Protein AF-A0A9W8W4A5-F1 (afdb_monomer_lite)

Structure (mmCIF, N/CA/C/O backbone):
data_AF-A0A9W8W4A5-F1
#
_entry.id   AF-A0A9W8W4A5-F1
#
loop_
_atom_site.group_PDB
_atom_site.id
_atom_site.type_symbol
_atom_site.label_atom_id
_atom_site.label_alt_id
_atom_site.label_comp_id
_atom_site.label_asym_id
_atom_site.label_entity_id
_atom_site.label_seq_id
_atom_site.pdbx_PDB_ins_code
_atom_site.Cartn_x
_atom_site.Cartn_y
_atom_site.Cartn_z
_atom_site.occupancy
_atom_site.B_iso_or_equiv
_atom_site.auth_seq_id
_atom_site.auth_comp_id
_atom_site.auth_asym_id
_atom_site.auth_atom_id
_atom_site.pdbx_PDB_model_num
ATOM 1 N N . MET A 1 1 ? 39.355 -10.113 0.639 1.00 43.38 1 MET A N 1
ATOM 2 C CA . MET A 1 1 ? 40.108 -9.094 1.396 1.00 43.38 1 MET A CA 1
ATOM 3 C C . MET A 1 1 ? 39.244 -8.697 2.577 1.00 43.38 1 MET A C 1
ATOM 5 O O . MET A 1 1 ? 38.266 -7.989 2.393 1.00 43.38 1 MET A O 1
ATOM 9 N N . SER A 1 2 ? 39.534 -9.289 3.733 1.00 40.97 2 SER A N 1
ATOM 10 C CA . SER A 1 2 ? 38.780 -9.137 4.978 1.00 40.97 2 SER A CA 1
ATOM 11 C C . SER A 1 2 ? 39.495 -8.139 5.879 1.00 40.97 2 SER A C 1
ATOM 13 O O . SER A 1 2 ? 40.692 -8.293 6.113 1.00 40.97 2 SER A O 1
ATOM 15 N N . SER A 1 3 ? 38.768 -7.170 6.424 1.00 46.62 3 SER A N 1
ATOM 16 C CA . SER A 1 3 ? 39.262 -6.279 7.476 1.00 46.62 3 SER A CA 1
ATOM 17 C C . SER A 1 3 ? 38.158 -6.061 8.509 1.00 46.62 3 SER A C 1
ATOM 19 O O . SER A 1 3 ? 37.260 -5.244 8.335 1.00 46.62 3 SER A O 1
ATOM 21 N N . PHE A 1 4 ? 38.245 -6.841 9.587 1.00 44.44 4 PHE A N 1
ATOM 22 C CA . PHE A 1 4 ? 37.573 -6.603 10.861 1.00 44.44 4 PHE A CA 1
ATOM 23 C C . PHE A 1 4 ? 38.554 -5.940 11.840 1.00 44.44 4 PHE A C 1
ATOM 25 O O . PHE A 1 4 ? 39.763 -6.136 11.725 1.00 44.44 4 PHE A O 1
ATOM 32 N N . LEU A 1 5 ? 37.970 -5.292 12.857 1.00 46.00 5 LEU A N 1
ATOM 33 C CA . LEU A 1 5 ? 38.538 -4.783 14.117 1.00 46.00 5 LEU A CA 1
ATOM 34 C C . LEU A 1 5 ? 38.967 -3.309 14.121 1.00 46.00 5 LEU A C 1
ATOM 36 O O . LEU A 1 5 ? 40.053 -2.948 13.686 1.00 46.00 5 LEU A O 1
ATOM 40 N N . ASN A 1 6 ? 38.128 -2.471 14.738 1.00 42.53 6 ASN A N 1
ATOM 41 C CA . ASN A 1 6 ? 38.513 -1.758 15.960 1.00 42.53 6 ASN A CA 1
ATOM 42 C C . ASN A 1 6 ? 37.279 -1.140 16.633 1.00 42.53 6 ASN A C 1
ATOM 44 O O . ASN A 1 6 ? 36.565 -0.343 16.035 1.00 42.53 6 ASN A O 1
ATOM 48 N N . ASN A 1 7 ? 37.048 -1.519 17.890 1.00 46.19 7 ASN A N 1
ATOM 49 C CA . ASN A 1 7 ? 36.031 -0.954 18.772 1.00 46.19 7 ASN A CA 1
ATOM 50 C C . ASN A 1 7 ? 36.757 -0.449 20.035 1.00 46.19 7 ASN A C 1
ATOM 52 O O . ASN A 1 7 ? 37.468 -1.253 20.647 1.00 46.19 7 ASN A O 1
ATOM 56 N N . PRO A 1 8 ? 36.664 0.837 20.419 1.00 57.09 8 PRO A N 1
ATOM 57 C CA . PRO A 1 8 ? 37.381 1.344 21.579 1.00 57.09 8 PRO A CA 1
ATOM 58 C C . PRO A 1 8 ? 36.568 1.241 22.879 1.00 57.09 8 PRO A C 1
ATOM 60 O O . PRO A 1 8 ? 35.348 1.384 22.916 1.00 57.09 8 PRO A O 1
ATOM 63 N N . GLN A 1 9 ? 37.323 0.990 23.948 1.00 43.75 9 GLN A N 1
ATOM 64 C CA . GLN A 1 9 ? 36.960 0.922 25.363 1.00 43.75 9 GLN A CA 1
ATOM 65 C C . GLN A 1 9 ? 35.918 1.954 25.830 1.00 43.75 9 GLN A C 1
ATOM 67 O O . GLN A 1 9 ? 36.103 3.158 25.678 1.00 43.75 9 GLN A O 1
ATOM 72 N N . MET A 1 10 ? 34.895 1.471 26.542 1.00 44.66 10 MET A N 1
ATOM 73 C CA . MET A 1 10 ? 34.043 2.278 27.420 1.00 44.66 10 MET A CA 1
ATOM 74 C C . MET A 1 10 ? 34.697 2.412 28.800 1.00 44.66 10 MET A C 1
ATOM 76 O O . MET A 1 10 ? 34.976 1.419 29.474 1.00 44.66 10 MET A O 1
ATOM 80 N N . SER A 1 11 ? 34.957 3.655 29.202 1.00 55.59 11 SER A N 1
ATOM 81 C CA . SER A 1 11 ? 35.527 4.034 30.494 1.00 55.59 11 SER A CA 1
ATOM 82 C C . SER A 1 11 ? 34.490 3.976 31.622 1.00 55.59 11 SER A C 1
ATOM 84 O O . SER A 1 11 ? 33.331 4.351 31.453 1.00 55.59 11 SER A O 1
ATOM 86 N N . ALA A 1 12 ? 34.937 3.521 32.792 1.00 46.62 12 ALA A N 1
ATOM 87 C CA . ALA A 1 12 ? 34.153 3.408 34.015 1.00 46.62 12 ALA A CA 1
ATOM 88 C C . ALA A 1 12 ? 33.801 4.780 34.630 1.00 46.62 12 ALA A C 1
ATOM 90 O O . ALA A 1 12 ? 34.654 5.658 34.750 1.00 46.62 12 ALA A O 1
ATOM 91 N N . LEU A 1 13 ? 32.548 4.926 35.073 1.00 58.75 13 LEU A N 1
ATOM 92 C CA . LEU A 1 13 ? 32.037 6.051 35.869 1.00 58.75 13 LEU A CA 1
ATOM 93 C C . LEU A 1 13 ? 32.266 5.810 37.376 1.00 58.75 13 LEU A C 1
ATOM 95 O O . LEU A 1 13 ? 32.053 4.689 37.848 1.00 58.75 13 LEU A O 1
ATOM 99 N N . PRO A 1 14 ? 32.636 6.839 38.164 1.00 58.44 14 PRO A N 1
ATOM 100 C CA . PRO A 1 14 ? 32.817 6.700 39.601 1.00 58.44 14 PRO A CA 1
ATOM 101 C C . PRO A 1 14 ? 31.490 6.778 40.370 1.00 58.44 14 PRO A C 1
ATOM 103 O O . PRO A 1 14 ? 30.621 7.615 40.127 1.00 58.44 14 PRO A O 1
ATOM 106 N N . ARG A 1 15 ? 31.378 5.882 41.352 1.00 44.69 15 ARG A N 1
ATOM 107 C CA . ARG A 1 15 ? 30.280 5.725 42.307 1.00 44.69 15 ARG A CA 1
ATOM 108 C C . ARG A 1 15 ? 30.435 6.762 43.432 1.00 44.69 15 ARG A C 1
ATOM 110 O O . ARG A 1 15 ? 31.232 6.565 44.342 1.00 44.69 15 ARG A O 1
ATOM 117 N N . GLY A 1 16 ? 29.689 7.865 43.362 1.00 52.09 16 GLY A N 1
ATOM 118 C CA . GLY A 1 16 ? 29.603 8.878 44.422 1.00 52.09 16 GLY A CA 1
ATOM 119 C C . GLY A 1 16 ? 28.437 8.606 45.374 1.00 52.09 16 GLY A C 1
ATOM 120 O O . GLY A 1 16 ? 27.281 8.787 45.003 1.00 52.09 16 GLY A O 1
ATOM 121 N N . ALA A 1 17 ? 28.737 8.166 46.596 1.00 46.38 17 ALA A N 1
ATOM 122 C CA . ALA A 1 17 ? 27.771 8.000 47.679 1.00 46.38 17 ALA A CA 1
ATOM 123 C C . ALA A 1 17 ? 27.604 9.326 48.443 1.00 46.38 17 ALA A C 1
ATOM 125 O O . ALA A 1 17 ? 28.484 9.726 49.202 1.00 46.38 17 ALA A O 1
ATOM 126 N N . GLY A 1 18 ? 26.480 10.014 48.231 1.00 51.97 18 GLY A N 1
ATOM 127 C CA . GLY A 1 18 ? 26.068 11.174 49.022 1.00 51.97 18 GLY A CA 1
ATOM 128 C C . GLY A 1 18 ? 25.153 10.749 50.167 1.00 51.97 18 GLY A C 1
ATOM 129 O O . GLY A 1 18 ? 24.004 10.379 49.940 1.00 51.97 18 GLY A O 1
ATOM 130 N N . ALA A 1 19 ? 25.661 10.794 51.398 1.00 48.56 19 ALA A N 1
ATOM 131 C CA . ALA A 1 19 ? 24.882 10.588 52.612 1.00 48.56 19 ALA A CA 1
ATOM 132 C C . ALA A 1 19 ? 23.948 11.790 52.848 1.00 48.56 19 ALA A C 1
ATOM 134 O O . ALA A 1 19 ? 24.403 12.889 53.164 1.00 48.56 19 ALA A O 1
ATOM 135 N N . LEU A 1 20 ? 22.637 11.586 52.698 1.00 55.34 20 LEU A N 1
ATOM 136 C CA . LEU A 1 20 ? 21.627 12.565 53.095 1.00 55.34 20 LEU A CA 1
ATOM 137 C C . LEU A 1 20 ? 21.460 12.527 54.618 1.00 55.34 20 LEU A C 1
ATOM 139 O O . LEU A 1 20 ? 20.924 11.572 55.179 1.00 55.34 20 LEU A O 1
ATOM 143 N N . GLN A 1 21 ? 21.931 13.585 55.279 1.00 57.81 21 GLN A N 1
ATOM 144 C CA . GLN A 1 21 ? 21.628 13.879 56.676 1.00 57.81 21 GLN A CA 1
ATOM 145 C C . GLN A 1 21 ? 20.111 14.008 56.860 1.00 57.81 21 GLN A C 1
ATOM 147 O O . GLN A 1 21 ? 19.471 14.882 56.273 1.00 57.81 21 GLN A O 1
ATOM 152 N N . GLN A 1 22 ? 19.541 13.153 57.707 1.00 52.50 22 GLN A N 1
ATOM 153 C CA . GLN A 1 22 ? 18.182 13.319 58.204 1.00 52.50 22 GLN A CA 1
ATOM 154 C C . GLN A 1 22 ? 18.151 14.526 59.149 1.00 52.50 22 GLN A C 1
ATOM 156 O O . GLN A 1 22 ? 18.814 14.536 60.186 1.00 52.50 22 GLN A O 1
ATOM 161 N N . ARG A 1 23 ? 17.393 15.562 58.778 1.00 58.88 23 ARG A N 1
ATOM 162 C CA . ARG A 1 23 ? 17.060 16.664 59.686 1.00 58.88 23 ARG A CA 1
ATOM 163 C C . ARG A 1 23 ? 16.062 16.176 60.747 1.00 58.88 23 ARG A C 1
ATOM 165 O O . ARG A 1 23 ? 15.133 15.450 60.396 1.00 58.88 23 ARG A O 1
ATOM 172 N N . PRO A 1 24 ? 16.201 16.602 62.013 1.00 57.34 24 PRO A N 1
ATOM 173 C CA . PRO A 1 24 ? 15.237 16.293 63.060 1.00 57.34 24 PRO A CA 1
ATOM 174 C C . PRO A 1 24 ? 13.886 16.956 62.760 1.00 57.34 24 PRO A C 1
ATOM 176 O O . PRO A 1 24 ? 13.805 18.150 62.467 1.00 57.34 24 PRO A O 1
ATOM 179 N N . VAL A 1 25 ? 12.829 16.149 62.819 1.00 57.16 25 VAL A N 1
ATOM 180 C CA . VAL A 1 25 ? 11.435 16.567 62.647 1.00 57.16 25 VAL A CA 1
ATOM 181 C C . VAL A 1 25 ? 11.007 17.373 63.873 1.00 57.16 25 VAL A C 1
ATOM 183 O O . VAL A 1 25 ? 11.139 16.912 65.004 1.00 57.16 25 VAL A O 1
ATOM 18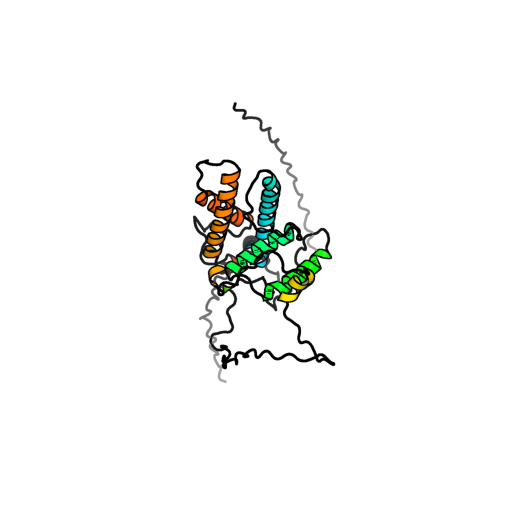6 N N . ASN A 1 26 ? 10.508 18.587 63.640 1.00 66.62 26 ASN A N 1
ATOM 187 C CA . ASN A 1 26 ? 10.007 19.496 64.666 1.00 66.62 26 ASN A CA 1
ATOM 188 C C . ASN A 1 26 ? 8.544 19.129 65.026 1.00 66.62 26 ASN A C 1
ATOM 190 O O . ASN A 1 26 ? 7.680 19.231 64.154 1.00 66.62 26 ASN A O 1
ATOM 194 N N . PRO A 1 27 ? 8.232 18.706 66.266 1.00 62.78 27 PRO A N 1
ATOM 195 C CA . PRO A 1 27 ? 6.933 18.125 66.629 1.00 62.78 27 PRO A CA 1
ATOM 196 C C . PRO A 1 27 ? 5.804 19.138 66.927 1.00 62.78 27 PRO A C 1
ATOM 198 O O . PRO A 1 27 ? 4.865 18.800 67.641 1.00 62.78 27 PRO A O 1
ATOM 201 N N . GLN A 1 28 ? 5.850 20.368 66.401 1.00 60.22 28 GLN A N 1
ATOM 202 C CA . GLN A 1 28 ? 4.834 21.400 66.696 1.00 60.22 28 GLN A CA 1
ATOM 203 C C . GLN A 1 28 ? 4.097 21.984 65.477 1.00 60.22 28 GLN A C 1
ATOM 205 O O . GLN A 1 28 ? 3.513 23.061 65.579 1.00 60.22 28 GLN A O 1
ATOM 210 N N . GLN A 1 29 ? 4.057 21.302 64.327 1.00 62.38 29 GLN A N 1
ATOM 211 C CA . GLN A 1 29 ? 3.177 21.753 63.239 1.00 62.38 29 GLN A CA 1
ATOM 212 C C . GLN A 1 29 ? 1.708 21.341 63.474 1.00 62.38 29 GLN A C 1
ATOM 214 O O . GLN A 1 29 ? 1.439 20.150 63.647 1.00 62.38 29 GLN A O 1
ATOM 219 N N . PRO A 1 30 ? 0.750 22.291 63.443 1.00 63.22 30 PRO A N 1
ATOM 220 C CA . PRO A 1 30 ? -0.674 21.981 63.444 1.00 63.22 30 PRO A CA 1
ATOM 221 C C . PRO A 1 30 ? -1.042 21.161 62.202 1.00 63.22 30 PRO A C 1
ATOM 223 O O . PRO A 1 30 ? -0.549 21.426 61.104 1.00 63.22 30 PRO A O 1
ATOM 226 N N . GLY A 1 31 ? -1.879 20.141 62.405 1.00 55.88 31 GLY A N 1
ATOM 227 C CA . GLY A 1 31 ? -2.236 19.158 61.385 1.00 55.88 31 GLY A CA 1
ATOM 228 C C . GLY A 1 31 ? -2.782 19.808 60.107 1.00 55.88 31 GLY A C 1
ATOM 229 O O . GLY A 1 31 ? -3.549 20.770 60.192 1.00 55.88 31 GLY A O 1
ATOM 230 N N . PRO A 1 32 ? -2.393 19.312 58.920 1.00 63.78 32 PRO A N 1
ATOM 231 C CA . PRO A 1 32 ? -2.885 19.846 57.663 1.00 63.78 32 PRO A CA 1
ATOM 232 C C . PRO A 1 32 ? -4.388 19.583 57.583 1.00 63.78 32 PRO A C 1
ATOM 234 O O . PRO A 1 32 ? -4.831 18.443 57.722 1.00 63.78 32 PRO A O 1
ATOM 237 N N . ALA A 1 33 ? -5.159 20.650 57.370 1.00 64.75 33 ALA A N 1
ATOM 238 C CA . ALA A 1 33 ? -6.574 20.563 57.047 1.00 64.75 33 ALA A CA 1
ATOM 239 C C . ALA A 1 33 ? -6.780 19.516 55.943 1.00 64.75 33 ALA A C 1
ATOM 241 O O . ALA A 1 33 ? -6.011 19.498 54.973 1.00 64.75 33 ALA A O 1
ATOM 242 N N . GLU A 1 34 ? -7.784 18.651 56.120 1.00 55.28 34 GLU A N 1
ATOM 243 C CA . GLU A 1 34 ? -8.218 17.633 55.161 1.00 55.28 34 GLU A CA 1
ATOM 244 C C . GLU A 1 34 ? -8.409 18.270 53.785 1.00 55.28 34 GLU A C 1
ATOM 246 O O . GLU A 1 34 ? -9.453 18.809 53.428 1.00 55.28 34 GLU A O 1
ATOM 251 N N . THR A 1 35 ? -7.333 18.248 53.010 1.00 66.19 35 THR A N 1
ATOM 252 C CA . THR A 1 35 ? -7.339 18.671 51.627 1.00 66.19 35 THR A CA 1
ATOM 253 C C . THR A 1 35 ? -7.920 17.492 50.885 1.00 66.19 35 THR A C 1
ATOM 255 O O . THR A 1 35 ? -7.228 16.493 50.676 1.00 66.19 35 THR A O 1
ATOM 258 N N . THR A 1 36 ? -9.208 17.591 50.556 1.00 69.00 36 THR A N 1
ATOM 259 C CA . THR A 1 36 ? -9.907 16.720 49.613 1.00 69.00 36 THR A CA 1
ATOM 260 C C . THR A 1 36 ? -9.008 16.537 48.400 1.00 69.00 36 THR A C 1
ATOM 262 O O . THR A 1 36 ? -8.878 17.434 47.565 1.00 69.00 36 THR A O 1
ATOM 265 N N . ARG A 1 37 ? -8.294 15.407 48.351 1.00 65.00 37 ARG A N 1
ATOM 266 C CA . ARG A 1 37 ? -7.405 15.106 47.234 1.00 65.00 37 ARG A CA 1
ATOM 267 C C . ARG A 1 37 ? -8.300 15.005 46.004 1.00 65.00 37 ARG A C 1
ATOM 269 O O . ARG A 1 37 ? -9.282 14.260 46.061 1.00 65.00 37 ARG A O 1
ATOM 276 N N . PRO A 1 38 ? -8.011 15.748 44.922 1.00 74.19 38 PRO A N 1
ATOM 277 C CA . PRO A 1 38 ? -8.749 15.566 43.688 1.00 74.19 38 PRO A CA 1
ATOM 278 C C . PRO A 1 38 ? -8.666 14.086 43.302 1.00 74.19 38 PRO A C 1
ATOM 280 O O . PRO A 1 38 ? -7.640 13.451 43.582 1.00 74.19 38 PRO A O 1
ATOM 283 N N . PRO A 1 39 ? -9.737 13.520 42.721 1.00 73.69 39 PRO A N 1
ATOM 284 C CA . PRO A 1 39 ? -9.738 12.132 42.294 1.00 73.69 39 PRO A CA 1
ATOM 285 C C . PRO A 1 39 ? -8.481 11.893 41.464 1.00 73.69 39 PRO A C 1
ATOM 287 O O . PRO A 1 39 ? -8.233 12.586 40.476 1.00 73.69 39 PRO A O 1
ATOM 290 N N . ILE A 1 40 ? -7.644 10.969 41.938 1.00 65.50 40 ILE A N 1
ATOM 291 C CA . ILE A 1 40 ? -6.431 10.570 41.239 1.00 65.50 40 ILE A CA 1
ATOM 292 C C . ILE A 1 40 ? -6.918 9.999 39.912 1.00 65.50 40 ILE A C 1
ATOM 294 O O . ILE A 1 40 ? -7.527 8.932 39.878 1.00 65.50 40 ILE A O 1
ATOM 298 N N . LEU A 1 41 ? -6.722 10.752 38.830 1.00 75.50 41 LEU A N 1
ATOM 299 C CA . LEU A 1 41 ? -6.910 10.238 37.484 1.00 75.50 41 LEU A CA 1
ATOM 300 C C . LEU A 1 41 ? -5.927 9.078 37.351 1.00 75.50 41 LEU A C 1
ATOM 302 O O . LEU A 1 41 ? -4.716 9.299 37.323 1.00 75.50 41 LEU A O 1
ATOM 306 N N . ASN A 1 42 ? -6.448 7.851 37.359 1.00 81.44 42 ASN A N 1
ATOM 307 C CA . ASN A 1 42 ? -5.655 6.648 37.160 1.00 81.44 42 ASN A CA 1
ATOM 308 C C . ASN A 1 42 ? -5.009 6.751 35.778 1.00 81.44 42 ASN A C 1
ATOM 310 O O . ASN A 1 42 ? -5.662 6.538 34.756 1.00 81.44 42 ASN A O 1
ATOM 314 N N . LEU A 1 43 ? -3.742 7.163 35.751 1.00 84.38 43 LEU A N 1
ATOM 315 C CA . LEU A 1 43 ? -2.982 7.251 34.519 1.00 84.38 43 LEU A CA 1
ATOM 316 C C . LEU A 1 43 ? -2.861 5.827 33.952 1.00 84.38 43 LEU A C 1
ATOM 318 O O . LEU A 1 43 ? -2.528 4.915 34.716 1.00 84.38 43 LEU A O 1
ATOM 322 N N . PRO A 1 44 ? -3.130 5.610 32.652 1.00 83.81 44 PRO A N 1
ATOM 323 C CA . PRO A 1 44 ? -3.001 4.290 32.055 1.00 83.81 44 PRO A CA 1
ATOM 324 C C . PRO A 1 44 ? -1.589 3.741 32.267 1.00 83.81 44 PRO A C 1
ATOM 326 O O . PRO A 1 44 ? -0.613 4.497 32.230 1.00 83.81 44 PRO A O 1
ATOM 329 N N . SER A 1 45 ? -1.476 2.425 32.456 1.00 88.31 45 SER A N 1
ATOM 330 C CA . SER A 1 45 ? -0.173 1.757 32.494 1.00 88.31 45 SER A CA 1
ATOM 331 C C . SER A 1 45 ? 0.626 2.093 31.220 1.00 88.31 45 SER A C 1
ATOM 333 O O . SER A 1 45 ? 0.026 2.237 30.148 1.00 88.31 45 SER A O 1
ATOM 335 N N . PRO A 1 46 ? 1.969 2.193 31.281 1.00 86.19 46 PRO A N 1
ATOM 336 C CA . PRO A 1 46 ? 2.808 2.345 30.092 1.00 86.19 46 PRO A CA 1
ATOM 337 C C . PRO A 1 46 ? 2.491 1.336 28.979 1.00 86.19 46 PRO A C 1
ATOM 339 O O . PRO A 1 46 ? 2.569 1.685 27.802 1.00 86.19 46 PRO A O 1
ATOM 342 N N . ASP A 1 47 ? 2.083 0.116 29.335 1.00 80.69 47 ASP A N 1
ATOM 343 C CA . ASP A 1 47 ? 1.695 -0.910 28.364 1.00 80.69 47 ASP A CA 1
ATOM 344 C C . ASP A 1 47 ? 0.352 -0.595 27.695 1.00 80.69 47 ASP A C 1
ATOM 346 O O . ASP A 1 47 ? 0.228 -0.731 26.479 1.00 80.69 47 ASP A O 1
ATOM 350 N N . THR A 1 48 ? -0.616 -0.050 28.439 1.00 82.50 48 THR A N 1
ATOM 351 C CA . THR A 1 48 ? -1.878 0.456 27.876 1.00 82.50 48 THR A CA 1
ATOM 352 C C . THR A 1 48 ? -1.622 1.602 26.902 1.00 82.50 48 THR A C 1
ATOM 354 O O . THR A 1 48 ? -2.206 1.634 25.823 1.00 82.50 48 THR A O 1
ATOM 357 N N . LEU A 1 49 ? -0.714 2.527 27.234 1.00 84.50 49 LEU A N 1
ATOM 358 C CA . LEU A 1 49 ? -0.340 3.607 26.316 1.00 84.50 49 LEU A CA 1
ATOM 359 C C . LEU A 1 49 ? 0.316 3.057 25.046 1.00 84.50 49 LEU A C 1
ATOM 361 O O . LEU A 1 49 ? -0.058 3.461 23.949 1.00 84.50 49 LEU A O 1
ATOM 365 N N . ARG A 1 50 ? 1.250 2.106 25.168 1.00 80.75 50 ARG A N 1
ATOM 366 C CA . ARG A 1 50 ? 1.871 1.454 24.003 1.00 80.75 50 ARG A CA 1
ATOM 367 C C . ARG A 1 50 ? 0.840 0.753 23.124 1.00 80.75 50 ARG A C 1
ATOM 369 O O . ARG A 1 50 ? 0.937 0.868 21.905 1.00 80.75 50 ARG A O 1
ATOM 376 N N . GLN A 1 51 ? -0.141 0.077 23.720 1.00 78.81 51 GLN A N 1
ATOM 377 C CA . GLN A 1 51 ? -1.218 -0.568 22.976 1.00 78.81 51 GLN A CA 1
ATOM 378 C C . GLN A 1 51 ? -2.079 0.462 22.238 1.00 78.81 51 GLN A C 1
ATOM 380 O O . GLN A 1 51 ? -2.316 0.307 21.047 1.00 78.81 51 GLN A O 1
ATOM 385 N N . LEU A 1 52 ? -2.463 1.562 22.892 1.00 81.94 52 LEU A N 1
ATOM 386 C CA . LEU A 1 52 ? -3.224 2.640 22.252 1.00 81.94 52 LEU A CA 1
ATOM 387 C C . LEU A 1 52 ? -2.466 3.262 21.069 1.00 81.94 52 LEU A C 1
ATOM 389 O O . LEU A 1 52 ? -3.041 3.442 20.002 1.00 81.94 52 LEU A O 1
ATOM 393 N N . LEU A 1 53 ? -1.163 3.525 21.220 1.00 82.75 53 LEU A N 1
ATOM 394 C CA . LEU A 1 53 ? -0.338 4.030 20.118 1.00 82.75 53 LEU A CA 1
ATOM 395 C C . LEU A 1 53 ? -0.226 3.027 18.957 1.00 82.75 53 LEU A C 1
ATOM 397 O O . LEU A 1 53 ? -0.221 3.437 17.798 1.00 82.75 53 LEU A O 1
ATOM 401 N N . ARG A 1 54 ? -0.134 1.724 19.246 1.00 78.50 54 ARG A N 1
ATOM 402 C CA . ARG A 1 54 ? -0.128 0.667 18.219 1.00 78.50 54 ARG A CA 1
ATOM 403 C C . ARG A 1 54 ? -1.472 0.551 17.505 1.00 78.50 54 ARG A C 1
ATOM 405 O O . ARG A 1 54 ? -1.508 0.329 16.298 1.00 78.50 54 ARG A O 1
ATOM 412 N N . ASN A 1 55 ? -2.566 0.740 18.231 1.00 83.19 55 ASN A N 1
ATOM 413 C CA . ASN A 1 55 ? -3.911 0.697 17.674 1.00 83.19 55 ASN A CA 1
ATOM 414 C C . ASN A 1 55 ? -4.094 1.795 16.616 1.00 83.19 55 ASN A C 1
ATOM 416 O O . ASN A 1 55 ? -4.543 1.491 15.510 1.00 83.19 55 ASN A O 1
ATOM 420 N N . ASP A 1 56 ? -3.616 3.012 16.888 1.00 86.31 56 ASP A N 1
ATOM 421 C CA . ASP A 1 56 ? -3.685 4.134 15.942 1.00 86.31 56 ASP A CA 1
ATOM 422 C C . ASP A 1 56 ? -2.958 3.826 14.619 1.00 86.31 56 ASP A C 1
ATOM 424 O O . ASP A 1 56 ? -3.465 4.138 13.540 1.00 86.31 56 ASP A O 1
ATOM 428 N N . LYS A 1 57 ? -1.815 3.126 14.673 1.00 90.12 57 LYS A N 1
ATOM 429 C CA . LYS A 1 57 ? -1.023 2.750 13.486 1.00 90.12 57 LYS A CA 1
ATOM 430 C C . LYS A 1 57 ? -1.740 1.816 12.521 1.00 90.12 57 LYS A C 1
ATOM 432 O O . LYS A 1 57 ? -1.461 1.826 11.326 1.00 90.12 57 LYS A O 1
ATOM 437 N N . SER A 1 58 ? -2.688 1.036 13.025 1.00 89.56 58 SER A N 1
ATOM 438 C CA . SER A 1 58 ? -3.478 0.119 12.206 1.00 89.56 58 SER A CA 1
ATOM 439 C C . SER A 1 58 ? -4.699 0.765 11.544 1.00 89.56 58 SER A C 1
ATOM 441 O O . SER A 1 58 ? -5.406 0.072 10.821 1.00 89.56 58 SER A O 1
ATOM 443 N N . THR A 1 59 ? -4.948 2.061 11.754 1.00 91.00 59 THR A N 1
ATOM 444 C CA . THR A 1 59 ? -6.064 2.777 11.115 1.00 91.00 59 THR A CA 1
ATOM 445 C C . THR A 1 59 ? -5.729 3.185 9.676 1.00 91.00 59 THR A C 1
ATOM 447 O O . THR A 1 59 ? -4.556 3.440 9.371 1.00 91.00 59 THR A O 1
ATOM 450 N N . PRO A 1 60 ? -6.730 3.319 8.781 1.00 91.31 60 PRO A N 1
ATOM 451 C CA . PRO A 1 60 ? -6.480 3.786 7.419 1.00 91.31 60 PRO A CA 1
ATOM 452 C C . PRO A 1 60 ? -5.782 5.153 7.398 1.00 91.31 60 PRO A C 1
ATOM 454 O O . PRO A 1 60 ? -4.894 5.391 6.581 1.00 91.31 60 PRO A O 1
ATOM 457 N N . PHE A 1 61 ? -6.141 6.017 8.349 1.00 88.44 61 PHE A N 1
ATOM 458 C CA . PHE A 1 61 ? -5.575 7.347 8.529 1.00 88.44 61 PHE A CA 1
ATOM 459 C C . PHE A 1 61 ? -4.052 7.348 8.724 1.00 88.44 61 PHE A C 1
ATOM 461 O O . PHE A 1 61 ? -3.366 8.181 8.139 1.00 88.44 61 PHE A O 1
ATOM 468 N N . CYS A 1 62 ? -3.509 6.419 9.516 1.00 90.19 62 CYS A N 1
ATOM 469 C CA . CYS A 1 62 ? -2.062 6.316 9.711 1.00 90.19 62 CYS A CA 1
ATOM 470 C C . CYS A 1 62 ? -1.376 5.515 8.603 1.00 90.19 62 CYS A C 1
ATOM 472 O O . CYS A 1 62 ? -0.292 5.887 8.165 1.00 90.19 62 CYS A O 1
ATOM 474 N N . GLN A 1 63 ? -2.007 4.444 8.117 1.00 93.69 63 GLN A N 1
ATOM 475 C CA . GLN A 1 63 ? -1.390 3.589 7.104 1.00 93.69 63 GLN A CA 1
ATOM 476 C C . GLN A 1 63 ? -1.221 4.282 5.753 1.00 93.69 63 GLN A C 1
ATOM 478 O O . GLN A 1 63 ? -0.252 4.017 5.039 1.00 93.69 63 GLN A O 1
ATOM 483 N N . PHE A 1 64 ? -2.179 5.123 5.361 1.00 94.00 64 PHE A N 1
ATOM 484 C CA . PHE A 1 64 ? -2.190 5.698 4.024 1.00 94.00 64 PHE A CA 1
ATOM 485 C C . PHE A 1 64 ? -0.986 6.625 3.757 1.00 94.00 64 PHE A C 1
ATOM 487 O O . PHE A 1 64 ? -0.293 6.392 2.762 1.00 94.00 64 PHE A O 1
ATOM 494 N N . PRO A 1 65 ? -0.656 7.608 4.625 1.00 92.88 65 PRO A N 1
ATOM 495 C CA . PRO A 1 65 ? 0.536 8.437 4.446 1.00 92.88 65 PRO A CA 1
ATOM 496 C C . PRO A 1 65 ? 1.841 7.632 4.434 1.00 92.88 65 PRO A C 1
ATOM 498 O O . PRO A 1 65 ? 2.700 7.891 3.591 1.00 92.88 65 PRO A O 1
ATOM 501 N N . ASP A 1 66 ? 1.975 6.629 5.308 1.00 94.81 66 ASP A N 1
ATOM 502 C CA . ASP A 1 66 ? 3.178 5.789 5.389 1.00 94.81 66 ASP A CA 1
ATOM 503 C C . ASP A 1 66 ? 3.363 4.971 4.090 1.00 94.81 66 ASP A C 1
ATOM 505 O O . ASP A 1 66 ? 4.458 4.903 3.518 1.00 94.81 66 ASP A O 1
ATOM 509 N N . GLN A 1 67 ? 2.272 4.427 3.531 1.00 96.69 67 GLN A N 1
ATOM 510 C CA . GLN A 1 67 ? 2.285 3.779 2.212 1.00 96.69 67 GLN A CA 1
ATOM 511 C C . GLN A 1 67 ? 2.627 4.766 1.086 1.00 96.69 67 GLN A C 1
ATOM 513 O O . GLN A 1 67 ? 3.432 4.435 0.212 1.00 96.69 67 GLN A O 1
ATOM 518 N N . ALA A 1 68 ? 2.065 5.978 1.107 1.00 95.88 68 ALA A N 1
ATOM 519 C CA . ALA A 1 68 ? 2.315 6.990 0.082 1.00 95.88 68 ALA A CA 1
ATOM 520 C C . ALA A 1 68 ? 3.762 7.508 0.115 1.00 95.88 68 ALA A C 1
ATOM 522 O O . ALA A 1 68 ? 4.344 7.791 -0.935 1.00 95.88 68 ALA A O 1
ATOM 523 N N . ALA A 1 69 ? 4.380 7.586 1.295 1.00 95.94 69 ALA A N 1
ATOM 524 C CA . ALA A 1 69 ? 5.787 7.936 1.439 1.00 95.94 69 ALA A CA 1
ATOM 525 C C . ALA A 1 69 ? 6.705 6.874 0.808 1.00 95.94 69 ALA A C 1
ATOM 527 O O . ALA A 1 69 ? 7.600 7.217 0.033 1.00 95.94 69 ALA A O 1
ATOM 528 N N . ARG A 1 70 ? 6.454 5.581 1.056 1.00 97.19 70 ARG A N 1
ATOM 529 C CA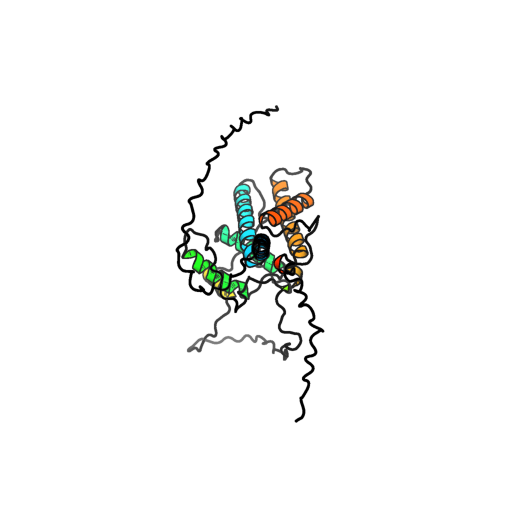 . ARG A 1 70 ? 7.216 4.489 0.419 1.00 97.19 70 ARG A CA 1
ATOM 530 C C . ARG A 1 70 ? 7.022 4.449 -1.094 1.00 97.19 70 ARG A C 1
ATOM 532 O O . ARG A 1 70 ? 7.986 4.285 -1.840 1.00 97.19 70 ARG A O 1
ATOM 539 N N . GLU A 1 71 ? 5.795 4.658 -1.558 1.00 97.69 71 GLU A N 1
ATOM 540 C CA . GLU A 1 71 ? 5.483 4.727 -2.985 1.00 97.69 71 GLU A CA 1
ATOM 541 C C . GLU A 1 71 ? 6.220 5.892 -3.674 1.00 97.69 71 GLU A C 1
ATOM 543 O O . GLU A 1 71 ? 6.712 5.749 -4.794 1.00 97.69 71 GLU A O 1
ATOM 548 N N . ARG A 1 72 ? 6.400 7.025 -2.982 1.00 97.06 72 ARG A N 1
ATOM 549 C CA . ARG A 1 72 ? 7.205 8.149 -3.478 1.00 97.06 72 ARG A CA 1
ATOM 550 C C . ARG A 1 72 ? 8.670 7.773 -3.665 1.00 97.06 72 ARG A C 1
ATOM 552 O O . ARG A 1 72 ? 9.268 8.174 -4.663 1.00 97.06 72 ARG A O 1
ATOM 559 N N . GLU A 1 73 ? 9.261 7.030 -2.732 1.00 97.56 73 GLU A N 1
ATOM 560 C CA . GLU A 1 73 ? 10.650 6.575 -2.868 1.00 97.56 73 GLU A CA 1
ATOM 561 C C . GLU A 1 73 ? 10.819 5.622 -4.058 1.00 97.56 73 GLU A C 1
ATOM 563 O O . GLU A 1 73 ? 11.786 5.748 -4.815 1.00 97.56 73 GLU A O 1
ATOM 568 N N . LYS A 1 74 ? 9.832 4.755 -4.315 1.00 97.12 74 LYS A N 1
ATOM 569 C CA . LYS A 1 74 ? 9.809 3.926 -5.528 1.00 97.12 74 LYS A CA 1
ATOM 570 C C . LYS A 1 74 ? 9.737 4.768 -6.795 1.00 97.12 74 LYS A C 1
ATOM 572 O O . LYS A 1 74 ? 10.554 4.575 -7.688 1.00 97.12 74 LYS A O 1
ATOM 577 N N . LEU A 1 75 ? 8.847 5.760 -6.854 1.00 96.69 75 LEU A N 1
ATOM 578 C CA . LEU A 1 75 ? 8.749 6.672 -8.000 1.00 96.69 75 LEU A CA 1
ATOM 579 C C . LEU A 1 75 ? 10.048 7.455 -8.242 1.00 96.69 75 LEU A C 1
ATOM 581 O O . LEU A 1 75 ? 10.486 7.585 -9.386 1.00 96.69 75 LEU A O 1
ATOM 585 N N . LYS A 1 76 ? 10.713 7.937 -7.179 1.00 96.62 76 LYS A N 1
ATOM 586 C CA . LYS A 1 76 ? 12.039 8.576 -7.279 1.00 96.62 76 LYS A CA 1
ATOM 587 C C . LYS A 1 76 ? 13.067 7.630 -7.894 1.00 96.62 76 LYS A C 1
ATOM 589 O O . LYS A 1 76 ? 13.777 8.024 -8.822 1.00 96.62 76 LYS A O 1
ATOM 594 N N . ARG A 1 77 ? 13.140 6.394 -7.387 1.00 95.88 77 ARG A N 1
ATOM 595 C CA . ARG A 1 77 ? 14.038 5.345 -7.892 1.00 95.88 77 ARG A CA 1
ATOM 596 C C . ARG A 1 77 ? 13.745 5.024 -9.354 1.00 95.88 77 ARG A C 1
ATOM 598 O O . ARG A 1 77 ? 14.658 4.924 -10.163 1.00 95.88 77 ARG A O 1
ATOM 605 N N . GLN A 1 78 ? 12.475 4.914 -9.711 1.00 95.25 78 GLN A N 1
ATOM 606 C CA . GLN A 1 78 ? 12.063 4.616 -11.070 1.00 95.25 78 GLN A CA 1
ATOM 607 C C . GLN A 1 78 ? 12.465 5.718 -12.048 1.00 95.25 78 GLN A C 1
ATOM 609 O O . GLN A 1 78 ? 13.110 5.437 -13.057 1.00 95.25 78 GLN A O 1
ATOM 614 N N . ARG A 1 79 ? 12.139 6.978 -11.719 1.00 95.00 79 ARG A N 1
ATOM 615 C CA . ARG A 1 79 ? 12.469 8.148 -12.542 1.00 95.00 79 ARG A CA 1
ATOM 616 C C . ARG A 1 79 ? 13.974 8.293 -12.742 1.00 95.00 79 ARG A C 1
ATOM 618 O O . ARG A 1 79 ? 14.408 8.586 -13.854 1.00 95.00 79 ARG A O 1
ATOM 625 N N . SER A 1 80 ? 14.780 8.060 -11.704 1.00 95.56 80 SER A N 1
ATOM 626 C CA . SER A 1 80 ? 16.240 8.134 -11.839 1.00 95.56 80 SER A CA 1
ATOM 627 C C . SER A 1 80 ? 16.804 7.032 -12.745 1.00 95.56 80 SER A C 1
ATOM 629 O O . SER A 1 80 ? 17.768 7.275 -13.471 1.00 95.56 80 SER A O 1
ATOM 631 N N . CYS A 1 81 ? 16.170 5.856 -12.780 1.00 94.94 81 CYS A N 1
ATOM 632 C CA . CYS A 1 81 ? 16.568 4.727 -13.622 1.00 94.94 81 CYS A CA 1
ATOM 633 C C . CYS A 1 81 ? 15.995 4.749 -15.051 1.00 94.94 81 CYS A C 1
ATOM 635 O O . CYS A 1 81 ? 16.479 4.005 -15.902 1.00 94.94 81 CYS A O 1
ATOM 637 N N . MET A 1 82 ? 15.014 5.600 -15.372 1.00 91.62 82 MET A N 1
ATOM 638 C CA . MET A 1 82 ? 14.413 5.633 -16.716 1.00 91.62 82 MET A CA 1
ATOM 639 C C . MET A 1 82 ? 15.412 5.916 -17.836 1.00 91.62 82 MET A C 1
ATOM 641 O O . MET A 1 82 ? 15.297 5.353 -18.922 1.00 91.62 82 MET A O 1
ATOM 645 N N . ARG A 1 83 ? 16.417 6.767 -17.584 1.00 90.44 83 ARG A N 1
ATOM 646 C CA . ARG A 1 83 ? 17.466 7.053 -18.579 1.00 90.44 83 ARG A CA 1
ATOM 647 C C . ARG A 1 83 ? 18.265 5.802 -18.959 1.00 90.44 83 ARG A C 1
ATOM 649 O O . ARG A 1 83 ? 18.845 5.773 -20.035 1.00 90.44 83 ARG A O 1
ATOM 656 N N . GLY A 1 84 ? 18.276 4.786 -18.095 1.00 90.50 84 GLY A N 1
ATOM 657 C CA . GLY A 1 84 ? 18.889 3.484 -18.347 1.00 90.50 84 GLY A CA 1
ATOM 658 C C . GLY A 1 84 ? 17.980 2.485 -19.067 1.00 90.50 84 GLY A C 1
ATOM 659 O O . GLY A 1 84 ? 18.368 1.333 -19.210 1.00 90.50 84 GLY A O 1
ATOM 660 N N . GLY A 1 85 ? 16.780 2.882 -19.506 1.00 91.25 85 GLY A N 1
ATOM 661 C CA . GLY A 1 85 ? 15.844 1.993 -20.201 1.00 91.25 85 GLY A CA 1
ATOM 662 C C . GLY A 1 85 ? 14.943 1.168 -19.279 1.00 91.25 85 GLY A C 1
ATOM 663 O O . GLY A 1 85 ? 14.293 0.232 -19.742 1.00 91.25 85 GLY A O 1
ATOM 664 N N . ARG A 1 86 ? 14.869 1.506 -17.984 1.00 91.38 86 ARG A N 1
ATOM 665 C CA . ARG A 1 86 ? 13.906 0.884 -17.069 1.00 91.38 86 ARG A CA 1
ATOM 666 C C . ARG A 1 86 ? 12.468 1.156 -17.514 1.00 91.38 86 ARG A C 1
ATOM 668 O O . ARG A 1 86 ? 12.134 2.276 -17.903 1.00 91.38 86 ARG A O 1
ATOM 675 N N . ARG A 1 87 ? 11.600 0.149 -17.395 1.00 91.25 87 ARG A N 1
ATOM 676 C CA . ARG A 1 87 ? 10.179 0.266 -17.734 1.00 91.25 87 ARG A CA 1
ATOM 677 C C . ARG A 1 87 ? 9.403 1.095 -16.710 1.00 91.25 87 ARG A C 1
ATOM 679 O O . ARG A 1 87 ? 9.732 1.168 -15.525 1.00 91.25 87 ARG A O 1
ATOM 686 N N . GLN A 1 88 ? 8.319 1.706 -17.181 1.00 92.00 88 GLN A N 1
ATOM 687 C CA . GLN A 1 88 ? 7.360 2.342 -16.294 1.00 92.00 88 GLN A CA 1
ATOM 688 C C . GLN A 1 88 ? 6.395 1.293 -15.702 1.00 92.00 88 GLN A C 1
ATOM 690 O O . GLN A 1 88 ? 5.476 0.860 -16.387 1.00 92.00 88 GLN A O 1
ATOM 695 N N . THR A 1 89 ? 6.608 0.861 -14.458 1.00 91.00 89 THR A N 1
ATOM 696 C CA . THR A 1 89 ? 5.733 -0.049 -13.701 1.00 91.00 89 THR A CA 1
ATOM 697 C C . THR A 1 89 ? 4.775 0.664 -12.761 1.00 91.00 89 THR A C 1
ATOM 699 O O . THR A 1 89 ? 3.626 0.248 -12.649 1.00 91.00 89 THR A O 1
ATOM 702 N N . LEU A 1 90 ? 5.201 1.758 -12.125 1.00 91.56 90 LEU A N 1
ATOM 703 C CA . LEU A 1 90 ? 4.287 2.639 -11.407 1.00 91.56 90 LEU A CA 1
ATOM 704 C C . LEU A 1 90 ? 3.819 3.765 -12.334 1.00 91.56 90 LEU A C 1
ATOM 706 O O . LEU A 1 90 ? 4.661 4.448 -12.933 1.00 91.56 90 LEU A O 1
ATOM 710 N N . PRO A 1 91 ? 2.499 3.973 -12.479 1.00 91.31 91 PRO A N 1
ATOM 711 C CA . PRO A 1 91 ? 1.999 5.113 -13.223 1.00 91.31 91 PRO A CA 1
ATOM 712 C C . PRO A 1 91 ? 2.400 6.404 -12.500 1.00 91.31 91 PRO A C 1
ATOM 714 O O . PRO A 1 91 ? 2.479 6.452 -11.271 1.00 91.31 91 PRO A O 1
ATOM 717 N N . TRP A 1 92 ? 2.677 7.444 -13.278 1.00 92.56 92 TRP A N 1
ATOM 718 C CA . TRP A 1 92 ? 2.767 8.812 -12.787 1.00 92.56 92 TRP A CA 1
ATOM 719 C C . TRP A 1 92 ? 2.377 9.777 -13.903 1.00 92.56 92 TRP A C 1
ATOM 721 O O . TRP A 1 92 ? 2.503 9.463 -15.087 1.00 92.56 92 TRP A O 1
ATOM 731 N N . ASP A 1 93 ? 1.937 10.957 -13.500 1.00 90.06 93 ASP A N 1
ATOM 732 C CA . ASP A 1 93 ? 1.664 12.107 -14.339 1.00 90.06 93 ASP A CA 1
ATOM 733 C C . ASP A 1 93 ? 2.796 13.128 -14.177 1.00 90.06 93 ASP A C 1
ATOM 735 O O . ASP A 1 93 ? 3.155 13.502 -13.056 1.00 90.06 93 ASP A O 1
ATOM 739 N N . ASP A 1 94 ? 3.389 13.565 -15.288 1.00 91.19 94 ASP A N 1
ATOM 740 C CA . ASP A 1 94 ? 4.454 14.572 -15.276 1.00 91.19 94 ASP A CA 1
ATOM 741 C C . ASP A 1 94 ? 3.932 15.979 -14.955 1.00 91.19 94 ASP A C 1
ATOM 743 O O . ASP A 1 94 ? 4.729 16.843 -14.588 1.00 91.19 94 ASP A O 1
ATOM 747 N N . SER A 1 95 ? 2.613 16.211 -15.023 1.00 90.62 95 SER A N 1
ATOM 748 C CA . SER A 1 95 ? 2.007 17.457 -14.542 1.00 90.62 95 SER A CA 1
ATOM 749 C C . SER A 1 95 ? 1.860 17.507 -13.019 1.00 90.62 95 SER A C 1
ATOM 751 O O . SER A 1 95 ? 1.522 18.559 -12.479 1.00 90.62 95 SER A O 1
ATOM 753 N N . LEU A 1 96 ? 2.054 16.379 -12.332 1.00 87.94 96 LEU A N 1
ATOM 754 C CA . LEU A 1 96 ? 1.940 16.254 -10.885 1.00 87.94 96 LEU A CA 1
ATOM 755 C C . LEU A 1 96 ? 3.318 16.086 -10.246 1.00 87.94 96 LEU A C 1
ATOM 757 O O . LEU A 1 96 ? 4.250 15.515 -10.827 1.00 87.94 96 LEU A O 1
ATOM 761 N N . ASP A 1 97 ? 3.449 16.550 -9.007 1.00 92.12 97 ASP A N 1
ATOM 762 C CA . ASP A 1 97 ? 4.661 16.297 -8.244 1.00 92.12 97 ASP A CA 1
ATOM 763 C C . ASP A 1 97 ? 4.753 14.817 -7.805 1.00 92.12 97 ASP A C 1
ATOM 765 O O . ASP A 1 97 ? 3.862 13.989 -8.019 1.00 92.12 97 ASP A O 1
ATOM 769 N N . LEU A 1 98 ? 5.889 14.436 -7.221 1.00 93.25 98 LEU A N 1
ATOM 770 C CA . LEU A 1 98 ? 6.106 13.055 -6.779 1.00 93.25 98 LEU A CA 1
ATOM 771 C C . LEU A 1 98 ? 5.226 12.640 -5.596 1.00 93.25 98 LEU A C 1
ATOM 773 O O . LEU A 1 98 ? 5.045 11.444 -5.382 1.00 93.25 98 LEU A O 1
ATOM 777 N N . TRP A 1 99 ? 4.750 13.601 -4.808 1.00 93.19 99 TRP A N 1
ATOM 778 C CA . TRP A 1 99 ? 3.885 13.341 -3.666 1.00 93.19 99 TRP A CA 1
ATOM 779 C C . TRP A 1 99 ? 2.472 13.021 -4.149 1.00 93.19 99 TRP A C 1
ATOM 781 O O . TRP A 1 99 ? 1.900 12.004 -3.781 1.00 93.19 99 TRP A O 1
ATOM 791 N N . ASP A 1 100 ? 1.953 13.813 -5.075 1.00 89.69 100 ASP A N 1
ATOM 792 C CA . ASP A 1 100 ? 0.646 13.624 -5.691 1.00 89.69 100 ASP A CA 1
ATOM 793 C C . ASP A 1 100 ? 0.554 12.309 -6.442 1.00 89.69 100 ASP A C 1
ATOM 795 O O . ASP A 1 100 ? -0.415 11.566 -6.292 1.00 89.69 100 ASP A O 1
ATOM 799 N N . ASN A 1 101 ? 1.601 11.976 -7.191 1.00 94.06 101 ASN A N 1
ATOM 800 C CA . ASN A 1 101 ? 1.688 10.688 -7.860 1.00 94.06 101 ASN A CA 1
ATOM 801 C C . ASN A 1 101 ? 1.690 9.519 -6.870 1.00 94.06 101 ASN A C 1
ATOM 803 O O . ASN A 1 101 ? 0.958 8.549 -7.062 1.00 94.06 101 ASN A O 1
ATOM 807 N N . SER A 1 102 ? 2.460 9.607 -5.783 1.00 95.00 102 SER A N 1
ATOM 808 C CA . SER A 1 102 ? 2.511 8.519 -4.806 1.00 95.00 102 SER A CA 1
ATOM 809 C C . SER A 1 102 ? 1.190 8.353 -4.051 1.00 95.00 102 SER A C 1
ATOM 811 O O . SER A 1 102 ? 0.729 7.227 -3.856 1.00 95.00 102 SER A O 1
ATOM 813 N N . TYR A 1 103 ? 0.529 9.460 -3.711 1.00 93.88 103 TYR A N 1
ATOM 814 C CA . TYR A 1 103 ? -0.814 9.474 -3.132 1.00 93.88 103 TYR A CA 1
ATOM 815 C C . TYR A 1 103 ? -1.837 8.841 -4.073 1.00 93.88 103 TYR A C 1
ATOM 817 O O . TYR A 1 103 ? -2.595 7.963 -3.659 1.00 93.88 103 TYR A O 1
ATOM 825 N N . ASN A 1 104 ? -1.839 9.241 -5.345 1.00 93.00 104 ASN A N 1
ATOM 826 C CA . ASN A 1 104 ? -2.762 8.708 -6.343 1.00 93.00 104 ASN A CA 1
ATOM 827 C C . ASN A 1 104 ? -2.549 7.211 -6.578 1.00 93.00 104 ASN A C 1
ATOM 829 O O . ASN A 1 104 ? -3.530 6.482 -6.719 1.00 93.00 104 ASN A O 1
ATOM 833 N N . ASN A 1 105 ? -1.306 6.729 -6.530 1.00 95.19 105 ASN A N 1
ATOM 834 C CA . ASN A 1 105 ? -1.005 5.305 -6.652 1.00 95.19 105 ASN A CA 1
ATOM 835 C C . ASN A 1 105 ? -1.555 4.497 -5.471 1.00 95.19 105 ASN A C 1
ATOM 837 O O . ASN A 1 105 ? -2.206 3.469 -5.675 1.00 95.19 105 ASN A O 1
ATOM 841 N N . VAL A 1 106 ? -1.350 4.956 -4.231 1.00 95.94 106 VAL A N 1
ATOM 842 C CA . VAL A 1 106 ? -1.902 4.271 -3.047 1.00 95.94 106 VAL A CA 1
ATOM 843 C C . VAL A 1 106 ? -3.429 4.341 -3.044 1.00 95.94 106 VAL A C 1
ATOM 845 O O . VAL A 1 106 ? -4.084 3.317 -2.842 1.00 95.94 106 VAL A O 1
ATOM 848 N N . ARG A 1 107 ? -4.008 5.505 -3.360 1.00 93.56 107 ARG A N 1
ATOM 849 C CA . ARG A 1 107 ? -5.460 5.688 -3.508 1.00 93.56 107 ARG A CA 1
ATOM 850 C C . ARG A 1 107 ? -6.033 4.742 -4.558 1.00 93.56 107 ARG A C 1
ATOM 852 O O . ARG A 1 107 ? -6.988 4.027 -4.268 1.00 93.56 107 ARG A O 1
ATOM 859 N N . GLY A 1 108 ? -5.432 4.687 -5.745 1.00 93.00 108 GLY A N 1
ATOM 860 C CA . GLY A 1 108 ? -5.822 3.783 -6.828 1.00 93.00 108 GLY A CA 1
ATOM 861 C C . GLY A 1 108 ? -5.819 2.324 -6.378 1.00 93.00 108 GLY A C 1
ATOM 862 O O . GLY A 1 108 ? -6.812 1.625 -6.554 1.00 93.00 108 GLY A O 1
ATOM 863 N N . ARG A 1 109 ? -4.773 1.889 -5.665 1.00 94.81 109 ARG A N 1
ATOM 864 C CA . ARG A 1 109 ? -4.699 0.535 -5.092 1.00 94.81 109 ARG A CA 1
ATOM 865 C C . ARG A 1 109 ? -5.771 0.258 -4.040 1.00 94.81 109 ARG A C 1
ATOM 867 O O . ARG A 1 109 ? -6.228 -0.876 -3.917 1.00 94.81 109 ARG A O 1
ATOM 874 N N . TRP A 1 110 ? -6.147 1.247 -3.240 1.00 95.00 110 TRP A N 1
ATOM 875 C CA . TRP A 1 110 ? -7.215 1.092 -2.252 1.00 95.00 110 TRP A CA 1
ATOM 876 C C . TRP A 1 110 ? -8.599 1.073 -2.919 1.00 95.00 110 TRP A C 1
ATOM 878 O O . TRP A 1 110 ? -9.485 0.359 -2.449 1.00 95.00 110 TRP A O 1
ATOM 888 N N . ILE A 1 111 ? -8.779 1.784 -4.038 1.00 91.00 111 ILE A N 1
ATOM 889 C CA . ILE A 1 111 ? -9.972 1.692 -4.898 1.00 91.00 111 ILE A CA 1
ATOM 890 C C . ILE A 1 111 ? -10.055 0.309 -5.557 1.00 91.00 111 ILE A C 1
ATOM 892 O O . ILE A 1 111 ? -11.115 -0.312 -5.508 1.00 91.00 111 ILE A O 1
ATOM 896 N N . GLU A 1 112 ? -8.947 -0.206 -6.102 1.00 91.62 112 GLU A N 1
ATOM 897 C CA . GLU A 1 112 ? -8.858 -1.556 -6.694 1.00 91.62 112 GLU A CA 1
ATOM 898 C C . GLU A 1 112 ? -9.317 -2.639 -5.709 1.00 91.62 112 GLU A C 1
ATOM 900 O O . GLU A 1 112 ? -10.030 -3.567 -6.088 1.00 91.62 112 GLU A O 1
ATOM 905 N N . GLN A 1 113 ? -8.961 -2.499 -4.431 1.00 93.00 113 GLN A N 1
ATOM 906 C CA . GLN A 1 113 ? -9.360 -3.425 -3.367 1.00 93.00 113 GLN A CA 1
ATOM 907 C C . GLN A 1 113 ? -10.790 -3.195 -2.847 1.00 93.00 113 GLN A C 1
ATOM 909 O O . GLN A 1 113 ? -11.287 -3.996 -2.060 1.00 93.00 113 GLN A O 1
ATOM 914 N N . GLY A 1 114 ? -11.459 -2.105 -3.235 1.00 92.12 114 GLY A N 1
ATOM 915 C CA . GLY A 1 114 ? -12.754 -1.718 -2.666 1.00 92.12 114 GLY A CA 1
ATOM 916 C C . GLY A 1 114 ? -12.671 -1.259 -1.202 1.00 92.12 114 GLY A C 1
ATOM 917 O O . GLY A 1 114 ? -13.674 -1.308 -0.491 1.00 92.12 114 GLY A O 1
ATOM 918 N N . ILE A 1 115 ? -11.481 -0.839 -0.756 1.00 92.69 115 ILE A N 1
ATOM 919 C CA . ILE A 1 115 ? -11.211 -0.282 0.578 1.00 92.69 115 ILE A CA 1
ATOM 920 C C . ILE A 1 115 ? -11.532 1.214 0.602 1.00 92.69 115 ILE A C 1
ATOM 922 O O . ILE A 1 115 ? -12.053 1.726 1.592 1.00 92.69 115 ILE A O 1
ATOM 926 N N . TRP A 1 116 ? -11.210 1.917 -0.487 1.00 91.69 116 TRP A N 1
ATOM 927 C CA . TRP A 1 116 ? -11.399 3.359 -0.579 1.00 91.69 116 TRP A CA 1
ATOM 928 C C . TRP A 1 116 ? -12.874 3.756 -0.562 1.00 91.69 116 TRP A C 1
ATOM 930 O O . TRP A 1 116 ? -13.737 3.111 -1.163 1.00 91.69 116 TRP A O 1
ATOM 940 N N . ARG A 1 117 ? -13.142 4.887 0.083 1.00 87.44 117 ARG A N 1
ATOM 941 C CA . ARG A 1 117 ? -14.471 5.447 0.299 1.00 87.44 117 ARG A CA 1
ATOM 942 C C . ARG A 1 117 ? -14.566 6.825 -0.347 1.00 87.44 117 ARG A C 1
ATOM 944 O O . ARG A 1 117 ? -13.660 7.637 -0.205 1.00 87.44 117 ARG A O 1
ATOM 951 N N . GLU A 1 118 ? -15.668 7.098 -1.044 1.00 85.69 118 GLU A N 1
ATOM 952 C CA . GLU A 1 118 ? -15.898 8.396 -1.710 1.00 85.69 118 GLU A CA 1
ATOM 953 C C . GLU A 1 118 ? -15.943 9.539 -0.681 1.00 85.69 118 GLU A C 1
ATOM 955 O O . GLU A 1 118 ? -15.528 10.665 -0.944 1.00 85.69 118 GLU A O 1
ATOM 960 N N . GLU A 1 119 ? -16.373 9.232 0.543 1.00 86.69 119 GLU A N 1
ATOM 961 C CA . GLU A 1 119 ? -16.408 10.167 1.661 1.00 86.69 119 GLU A CA 1
ATOM 962 C C . GLU A 1 119 ? -15.002 10.642 2.072 1.00 86.69 119 GLU A C 1
ATOM 964 O O . GLU A 1 119 ? -14.860 11.727 2.641 1.00 86.69 119 GLU A O 1
ATOM 969 N N . TRP A 1 120 ? -13.959 9.858 1.773 1.00 84.69 120 TRP A N 1
ATOM 970 C CA . TRP A 1 120 ? -12.573 10.203 2.098 1.00 84.69 120 TRP A CA 1
ATOM 971 C C . TRP A 1 120 ? -12.012 11.264 1.150 1.00 84.69 120 TRP A C 1
ATOM 973 O O . TRP A 1 120 ? -11.178 12.064 1.570 1.00 84.69 120 TRP A O 1
ATOM 983 N N . ASP A 1 121 ? -12.524 11.355 -0.083 1.00 81.69 121 ASP A N 1
ATOM 984 C CA . ASP A 1 121 ? -12.054 12.336 -1.068 1.00 81.69 121 ASP A CA 1
ATOM 985 C C . ASP A 1 121 ? -12.262 13.777 -0.571 1.00 81.69 121 ASP A C 1
ATOM 987 O O . ASP A 1 121 ? -11.380 14.622 -0.700 1.00 81.69 121 ASP A O 1
ATOM 991 N N . GLN A 1 122 ? -13.400 14.065 0.070 1.00 74.56 122 GLN A N 1
ATOM 992 C CA . GLN A 1 122 ? -13.699 15.408 0.585 1.00 74.56 122 GLN A CA 1
ATOM 993 C C . GLN A 1 122 ? -12.804 15.824 1.749 1.00 74.56 122 GLN A C 1
ATOM 995 O O . GLN A 1 122 ? -12.451 16.999 1.868 1.00 74.56 122 GLN A O 1
ATOM 1000 N N . VAL A 1 123 ? -12.504 14.884 2.647 1.00 74.00 123 VAL A N 1
ATOM 1001 C CA . VAL A 1 123 ? -11.693 15.163 3.835 1.00 74.00 123 VAL A CA 1
ATOM 1002 C C . VAL A 1 123 ? -10.253 15.388 3.423 1.00 74.00 123 VAL A C 1
ATOM 1004 O O . VAL A 1 123 ? -9.664 16.384 3.833 1.00 74.00 123 VAL A O 1
ATOM 1007 N N . TRP A 1 124 ? -9.730 14.552 2.528 1.00 69.88 124 TRP A N 1
ATOM 1008 C CA . TRP A 1 124 ? -8.356 14.703 2.072 1.00 69.88 124 TRP A CA 1
ATOM 1009 C C . TRP A 1 124 ? -8.110 15.960 1.250 1.00 69.88 124 TRP A C 1
ATOM 1011 O O . TRP A 1 124 ? -7.062 16.578 1.419 1.00 69.88 124 TRP A O 1
ATOM 1021 N N . VAL A 1 125 ? -9.060 16.383 0.406 1.00 72.12 125 VAL A N 1
ATOM 1022 C CA . VAL A 1 125 ? -8.942 17.670 -0.305 1.00 72.12 125 VAL A CA 1
ATOM 1023 C C . VAL A 1 125 ? -8.798 18.816 0.701 1.00 72.12 125 VAL A C 1
ATOM 1025 O O . VAL A 1 125 ? -7.893 19.634 0.571 1.00 72.12 125 VAL A O 1
ATOM 1028 N N . LYS A 1 126 ? -9.647 18.845 1.735 1.00 73.62 126 LYS A N 1
ATOM 1029 C CA . LYS A 1 126 ? -9.642 19.909 2.751 1.00 73.62 126 LYS A CA 1
ATOM 1030 C C . LYS A 1 126 ? -8.404 19.875 3.645 1.00 73.62 126 LYS A C 1
ATOM 1032 O O . LYS A 1 126 ? -7.905 20.928 4.025 1.00 73.62 126 LYS A O 1
ATOM 1037 N N . GLU A 1 127 ? -7.925 18.687 4.010 1.00 67.94 127 GLU A N 1
ATOM 1038 C CA . GLU A 1 127 ? -6.726 18.542 4.843 1.00 67.94 127 GLU A CA 1
ATOM 1039 C C . GLU A 1 127 ? -5.462 18.943 4.084 1.00 67.94 127 GLU A C 1
ATOM 1041 O O . GLU A 1 127 ? -4.637 19.658 4.642 1.00 67.94 127 GLU A O 1
ATOM 1046 N N . ARG A 1 128 ? -5.351 18.597 2.797 1.00 64.56 128 ARG A N 1
ATOM 1047 C CA . ARG A 1 128 ? -4.247 19.065 1.954 1.00 64.56 128 ARG A CA 1
ATOM 1048 C C . ARG A 1 128 ? -4.249 20.584 1.808 1.00 64.56 128 ARG A C 1
ATOM 1050 O O . ARG A 1 128 ? -3.203 21.207 1.952 1.00 64.56 128 ARG A O 1
ATOM 1057 N N . GLU A 1 129 ? -5.418 21.177 1.554 1.00 67.94 129 GLU A N 1
ATOM 1058 C CA . GLU A 1 129 ? -5.545 22.637 1.520 1.00 67.94 129 GLU A CA 1
ATOM 1059 C C . GLU A 1 129 ? -5.084 23.248 2.850 1.00 67.94 129 GLU A C 1
ATOM 1061 O O . GLU A 1 129 ? -4.416 24.271 2.833 1.00 67.94 129 GLU A O 1
ATOM 1066 N N . ALA A 1 130 ? -5.358 22.610 3.995 1.00 65.38 130 ALA A N 1
ATOM 1067 C CA . ALA A 1 130 ? -4.895 23.067 5.307 1.00 65.38 130 ALA A CA 1
ATOM 1068 C C . ALA A 1 130 ? -3.385 22.857 5.560 1.00 65.38 130 ALA A C 1
ATOM 1070 O O . ALA A 1 130 ? -2.783 23.659 6.274 1.00 65.38 130 ALA A O 1
ATOM 1071 N N . GLU A 1 131 ? -2.767 21.814 4.999 1.00 61.97 131 GLU A N 1
ATOM 1072 C CA . GLU A 1 131 ? -1.317 21.570 5.078 1.00 61.97 131 GLU A CA 1
ATOM 1073 C C . GLU A 1 131 ? -0.508 22.558 4.229 1.00 61.97 131 GLU A C 1
ATOM 1075 O O . GLU A 1 131 ? 0.553 22.997 4.665 1.00 61.97 131 GLU A O 1
ATOM 1080 N N . GLU A 1 132 ? -1.026 22.973 3.069 1.00 61.78 132 GLU A N 1
ATOM 1081 C CA . GLU A 1 132 ? -0.412 24.003 2.214 1.00 61.78 132 GLU A CA 1
ATOM 1082 C C . GLU A 1 132 ? -0.308 25.366 2.938 1.00 61.78 132 GLU A C 1
ATOM 1084 O O . GLU A 1 132 ? 0.590 26.156 2.663 1.00 61.78 132 GLU A O 1
ATOM 1089 N N . TRP A 1 133 ? -1.157 25.611 3.946 1.00 55.19 133 TRP A N 1
ATOM 1090 C CA . TRP A 1 133 ? -1.066 26.778 4.838 1.00 55.19 133 TRP A CA 1
ATOM 1091 C C . TRP A 1 133 ? -0.041 26.637 5.976 1.00 55.19 133 TRP A C 1
ATOM 1093 O O . TRP A 1 133 ? 0.307 27.633 6.612 1.00 55.19 133 TRP A O 1
ATOM 1103 N N . LEU A 1 134 ? 0.431 25.424 6.268 1.00 56.22 134 LEU A N 1
ATOM 1104 C CA . LEU A 1 134 ? 1.368 25.111 7.350 1.00 56.22 134 LEU A CA 1
ATOM 1105 C C . LEU A 1 134 ? 2.696 24.620 6.761 1.00 56.22 134 LEU A C 1
ATOM 1107 O O . LEU A 1 134 ? 3.162 23.517 7.053 1.00 56.22 134 LEU A O 1
ATOM 1111 N N . GLU A 1 135 ? 3.319 25.456 5.927 1.00 48.12 135 GLU A N 1
ATOM 1112 C CA . GLU A 1 135 ? 4.648 25.211 5.364 1.00 48.12 135 GLU A CA 1
ATOM 1113 C C . GLU A 1 135 ? 5.667 24.865 6.467 1.00 48.12 135 GLU A C 1
ATOM 1115 O O . GLU A 1 135 ? 6.151 25.719 7.210 1.00 48.12 135 GLU A O 1
ATOM 1120 N N . GLY A 1 136 ? 6.026 23.582 6.555 1.00 44.00 136 GLY A N 1
ATOM 1121 C CA . GLY A 1 136 ? 7.277 23.140 7.173 1.00 44.00 136 GLY A CA 1
ATOM 1122 C C . GLY A 1 136 ? 7.181 22.383 8.495 1.00 44.00 136 GLY A C 1
ATOM 1123 O O . GLY A 1 136 ? 8.219 22.043 9.061 1.00 44.00 136 GLY A O 1
ATOM 1124 N N . THR A 1 137 ? 5.999 22.064 9.022 1.00 42.41 137 THR A N 1
ATOM 1125 C CA . THR A 1 137 ? 5.910 21.171 10.191 1.00 42.41 137 THR A CA 1
ATOM 1126 C C . THR A 1 137 ? 4.705 20.260 10.057 1.00 42.41 137 THR A C 1
ATOM 1128 O O . THR A 1 137 ? 3.576 20.736 10.108 1.00 42.41 137 THR A O 1
ATOM 1131 N N . PHE A 1 138 ? 4.951 18.950 9.912 1.00 40.22 138 PHE A N 1
ATOM 1132 C CA . PHE A 1 138 ? 3.914 17.920 10.016 1.00 40.22 138 PHE A CA 1
ATOM 1133 C C . PHE A 1 138 ? 2.988 18.268 11.186 1.00 40.22 138 PHE A C 1
ATOM 1135 O O . PHE A 1 138 ? 3.480 18.382 12.321 1.00 40.22 138 PHE A O 1
ATOM 1142 N N . PRO A 1 139 ? 1.679 18.463 10.964 1.00 37.91 139 PRO A N 1
ATOM 1143 C CA . PRO A 1 139 ? 0.781 18.726 12.064 1.00 37.91 139 PRO A CA 1
ATOM 1144 C C . PRO A 1 139 ? 0.858 17.535 13.018 1.00 37.91 139 PRO A C 1
ATOM 1146 O O . PRO A 1 139 ? 0.522 16.405 12.665 1.00 37.91 139 PRO A O 1
ATOM 1149 N N . ARG A 1 140 ? 1.257 17.773 14.274 1.00 40.91 140 ARG A N 1
ATOM 1150 C CA . ARG A 1 140 ? 0.748 16.937 15.364 1.00 40.91 140 ARG A CA 1
ATOM 1151 C C . ARG A 1 140 ? -0.759 17.131 15.337 1.00 40.91 140 ARG A C 1
ATOM 1153 O O . ARG A 1 140 ? -1.257 18.141 15.836 1.00 40.91 140 ARG A O 1
ATOM 1160 N N . PHE A 1 141 ? -1.455 16.202 14.691 1.00 43.97 141 PHE A N 1
ATOM 1161 C CA . PHE A 1 141 ? -2.903 16.189 14.597 1.00 43.97 141 PHE A CA 1
ATOM 1162 C C . PHE A 1 141 ? -3.497 16.439 15.988 1.00 43.97 141 PHE A C 1
ATOM 1164 O O . PHE A 1 141 ? -3.242 15.695 16.938 1.00 43.97 141 PHE A O 1
ATOM 1171 N N . ARG A 1 142 ? -4.263 17.528 16.139 1.00 36.62 142 ARG A N 1
ATOM 1172 C CA . ARG A 1 142 ? -5.084 17.726 17.337 1.00 36.62 142 ARG A CA 1
ATOM 1173 C C . ARG A 1 142 ? -6.076 16.565 17.400 1.00 36.62 142 ARG A C 1
ATOM 1175 O O . ARG A 1 142 ? -6.869 16.407 16.473 1.00 36.62 142 ARG A O 1
ATOM 1182 N N . LYS A 1 143 ? -6.048 15.792 18.493 1.00 33.50 143 LYS A N 1
ATOM 1183 C CA . LYS A 1 143 ? -7.115 14.841 18.847 1.00 33.50 143 LYS A CA 1
ATOM 1184 C C . LYS A 1 143 ? -8.473 15.561 18.761 1.00 33.50 143 LYS A C 1
ATOM 1186 O O . LYS A 1 143 ? -8.646 16.536 19.494 1.00 33.50 143 LYS A O 1
ATOM 1191 N N . PRO A 1 144 ? -9.411 15.145 17.892 1.00 37.25 144 PRO A N 1
ATOM 1192 C CA . PRO A 1 144 ? -10.737 15.754 17.826 1.00 37.25 144 PRO A CA 1
ATOM 1193 C C . PRO A 1 144 ? -11.714 15.118 18.825 1.00 37.25 144 PRO A C 1
ATOM 1195 O O . PRO A 1 144 ? -11.499 14.005 19.302 1.00 37.25 144 PRO A O 1
ATOM 1198 N N . GLU A 1 145 ? -12.799 15.841 19.111 1.00 32.97 145 GLU A N 1
ATOM 1199 C CA . GLU A 1 145 ? -13.9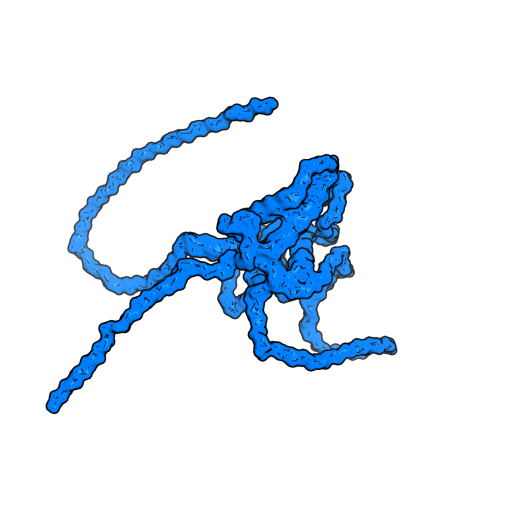17 15.415 19.960 1.00 32.97 145 GLU A CA 1
ATOM 1200 C C . GLU A 1 145 ? -14.576 14.111 19.483 1.00 32.97 145 GLU A C 1
ATOM 1202 O O . GLU A 1 145 ? -14.842 13.917 18.298 1.00 32.97 145 GLU A O 1
ATOM 1207 N N . ALA A 1 146 ? -14.886 13.238 20.445 1.00 39.62 146 ALA A N 1
ATOM 1208 C CA . ALA A 1 146 ? -15.281 11.839 20.268 1.00 39.62 146 ALA A CA 1
ATOM 1209 C C . ALA A 1 146 ? -16.637 11.582 19.568 1.00 39.62 146 ALA A C 1
ATOM 1211 O O . ALA A 1 146 ? -17.045 10.433 19.445 1.00 39.62 146 ALA A O 1
ATOM 1212 N N . SER A 1 147 ? -17.373 12.611 19.138 1.00 41.81 147 SER A N 1
ATOM 1213 C CA . SER A 1 147 ? -18.795 12.474 18.776 1.00 41.81 147 SER A CA 1
ATOM 1214 C C . SER A 1 147 ? -19.085 12.254 17.287 1.00 41.81 147 SER A C 1
ATOM 1216 O O . SER A 1 147 ? -20.242 12.036 16.928 1.00 41.81 147 SER A O 1
ATOM 1218 N N . ARG A 1 148 ? -18.079 12.295 16.402 1.00 45.66 148 ARG A N 1
ATOM 1219 C CA . ARG A 1 148 ? -18.243 11.985 14.970 1.00 45.66 148 ARG A CA 1
ATOM 1220 C C . ARG A 1 148 ? -17.037 11.198 14.467 1.00 45.66 148 ARG A C 1
ATOM 1222 O O . ARG A 1 148 ? -15.927 11.723 14.476 1.00 45.66 148 ARG A O 1
ATOM 1229 N N . SER A 1 149 ? -17.250 9.964 14.008 1.00 53.16 149 SER A N 1
ATOM 1230 C CA . SER A 1 149 ? -16.237 9.177 13.298 1.00 53.16 149 SER A CA 1
ATOM 1231 C C . SER A 1 149 ? -15.794 9.961 12.061 1.00 53.16 149 SER A C 1
ATOM 1233 O O . SER A 1 149 ? -16.559 10.117 11.105 1.00 53.16 149 SER A O 1
ATOM 1235 N N . LYS A 1 150 ? -14.588 10.540 12.092 1.00 58.88 150 LYS A N 1
ATOM 1236 C CA . LYS A 1 150 ? -14.043 11.223 10.917 1.00 58.88 150 LYS A CA 1
ATOM 1237 C C . LYS A 1 150 ? -13.899 10.204 9.776 1.00 58.88 150 LYS A C 1
ATOM 1239 O O . LYS A 1 150 ? -13.455 9.078 10.021 1.00 58.88 150 LYS A O 1
ATOM 1244 N N . PRO A 1 151 ? -14.226 10.588 8.530 1.00 58.25 151 PRO A N 1
ATOM 1245 C CA . PRO A 1 151 ? -13.873 9.791 7.363 1.00 58.25 151 PRO A CA 1
ATOM 1246 C C . PRO A 1 151 ? -12.362 9.503 7.376 1.00 58.25 151 PRO A C 1
ATOM 1248 O O . PRO A 1 151 ? -11.568 10.418 7.571 1.00 58.25 151 PRO A O 1
ATOM 1251 N N . GLY A 1 152 ? -11.984 8.231 7.234 1.00 63.38 152 GLY A N 1
ATOM 1252 C CA . GLY A 1 152 ? -10.592 7.764 7.229 1.00 63.38 152 GLY A CA 1
ATOM 1253 C C . GLY A 1 152 ? -10.126 7.107 8.533 1.00 63.38 152 GLY A C 1
ATOM 1254 O O . GLY A 1 152 ? -9.096 6.441 8.529 1.00 63.38 152 GLY A O 1
ATOM 1255 N N . CYS A 1 153 ? -10.873 7.235 9.636 1.00 78.06 153 CYS A N 1
ATOM 1256 C CA . CYS A 1 153 ? -10.475 6.639 10.919 1.00 78.06 153 CYS A CA 1
ATOM 1257 C C . CYS A 1 153 ? -10.790 5.142 11.045 1.00 78.06 153 CYS A C 1
ATOM 1259 O O . CYS A 1 153 ? -10.127 4.466 11.823 1.00 78.06 153 CYS A O 1
ATOM 1261 N N . CYS A 1 154 ? -11.762 4.642 10.282 1.00 80.62 154 CYS A N 1
ATOM 1262 C CA . CYS A 1 154 ? -12.274 3.275 10.383 1.00 80.62 154 CYS A CA 1
ATOM 1263 C C . CYS A 1 154 ? -12.180 2.559 9.038 1.00 80.62 154 CYS A C 1
ATOM 1265 O O . CYS A 1 154 ? -12.385 3.166 7.979 1.00 80.62 154 CYS A O 1
ATOM 1267 N N . TRP A 1 155 ? -11.901 1.261 9.062 1.00 86.44 155 TRP A N 1
ATOM 1268 C CA . TRP A 1 155 ? -11.871 0.429 7.868 1.00 86.44 155 TRP A CA 1
ATOM 1269 C C . TRP A 1 155 ? -13.257 0.174 7.259 1.00 86.44 155 TRP A C 1
ATOM 1271 O O . TRP A 1 155 ? -14.316 0.415 7.837 1.00 86.44 155 TRP A O 1
ATOM 1281 N N . GLY A 1 156 ? -13.243 -0.370 6.038 1.00 82.00 156 GLY A N 1
ATOM 1282 C CA . GLY A 1 156 ? -14.415 -0.892 5.331 1.00 82.00 156 GLY A CA 1
ATOM 1283 C C . GLY A 1 156 ? -15.315 -1.775 6.204 1.00 82.00 156 GLY A C 1
ATOM 1284 O O . GLY A 1 156 ? -16.530 -1.611 6.226 1.00 82.00 156 GLY A O 1
ATOM 1285 N N . HIS A 1 157 ? -14.693 -2.713 6.918 1.00 83.00 157 HIS A N 1
ATOM 1286 C CA . HIS A 1 157 ? -15.372 -3.723 7.732 1.00 83.00 157 HIS A CA 1
ATOM 1287 C C . HIS A 1 157 ? -15.787 -3.261 9.129 1.00 83.00 157 HIS A C 1
ATOM 1289 O O . HIS A 1 157 ? -16.555 -3.970 9.773 1.00 83.00 157 HIS A O 1
ATOM 1295 N N . GLU A 1 158 ? -15.286 -2.120 9.603 1.00 83.44 158 GLU A N 1
ATOM 1296 C CA . GLU A 1 158 ? -15.663 -1.564 10.909 1.00 83.44 158 GLU A CA 1
ATOM 1297 C C . GLU A 1 158 ? -16.987 -0.804 10.863 1.00 83.44 158 GLU A C 1
ATOM 1299 O O . GLU A 1 158 ? -17.635 -0.637 11.896 1.00 83.44 158 GLU A O 1
ATOM 1304 N N . ASP A 1 159 ? -17.413 -0.361 9.676 1.00 79.12 159 ASP A N 1
ATOM 1305 C CA . ASP A 1 159 ? -18.753 0.184 9.512 1.00 79.12 159 ASP A CA 1
ATOM 1306 C C . ASP A 1 159 ? -19.753 -0.950 9.712 1.00 79.12 159 ASP A C 1
ATOM 1308 O O . ASP A 1 159 ? -20.088 -1.706 8.793 1.00 79.12 159 ASP A O 1
ATOM 1312 N N . VAL A 1 160 ? -20.269 -1.035 10.933 1.00 67.19 160 VAL A N 1
ATOM 1313 C CA . VAL A 1 160 ? -21.546 -1.671 11.205 1.00 67.19 160 VAL A CA 1
ATOM 1314 C C . VAL A 1 160 ? -22.560 -0.835 10.437 1.00 67.19 160 VAL A C 1
ATOM 1316 O O . VAL A 1 160 ? -23.022 0.202 10.912 1.00 67.19 160 VAL A O 1
ATOM 1319 N N . GLY A 1 161 ? -22.812 -1.219 9.183 1.00 62.91 161 GLY A N 1
ATOM 1320 C CA . GLY A 1 161 ? -23.809 -0.568 8.347 1.00 62.91 161 GLY A CA 1
ATOM 1321 C C . GLY A 1 161 ? -25.129 -0.437 9.111 1.00 62.91 161 GLY A C 1
ATOM 1322 O O . GLY A 1 161 ? -25.347 -1.167 10.086 1.00 62.91 161 GLY A O 1
ATOM 1323 N N . PRO A 1 162 ? -26.014 0.487 8.698 1.00 58.50 162 PRO A N 1
ATOM 1324 C CA . PRO A 1 162 ? -27.315 0.602 9.338 1.00 58.50 162 PRO A CA 1
ATOM 1325 C C . PRO A 1 162 ? -27.930 -0.801 9.343 1.00 58.50 162 PRO A C 1
ATOM 1327 O O . PRO A 1 162 ? -27.924 -1.470 8.306 1.00 58.50 162 PRO A O 1
ATOM 1330 N N . GLY A 1 163 ? -28.288 -1.286 10.539 1.00 51.91 163 GLY A N 1
ATOM 1331 C CA . GLY A 1 163 ? -28.651 -2.686 10.759 1.00 51.91 163 GLY A CA 1
ATOM 1332 C C . GLY A 1 163 ? -29.679 -3.164 9.728 1.00 51.91 163 GLY A C 1
ATOM 1333 O O . GLY A 1 163 ? -30.370 -2.332 9.140 1.00 51.91 163 GLY A O 1
ATOM 1334 N N . PRO A 1 164 ? -29.800 -4.481 9.488 1.00 53.91 164 PRO A N 1
ATOM 1335 C CA . PRO A 1 164 ? -30.596 -5.045 8.389 1.00 53.91 164 PRO A CA 1
ATOM 1336 C C . PRO A 1 164 ? -32.039 -4.508 8.282 1.00 53.91 164 PRO A C 1
ATOM 1338 O O . PRO A 1 164 ? -32.614 -4.528 7.198 1.00 53.91 164 PRO A O 1
ATOM 1341 N N . ASP A 1 165 ? -32.584 -3.938 9.358 1.00 53.16 165 ASP A N 1
ATOM 1342 C CA . ASP A 1 165 ? -33.898 -3.288 9.415 1.00 53.16 165 ASP A CA 1
ATOM 1343 C C . ASP A 1 165 ? -33.973 -1.901 8.742 1.00 53.16 165 ASP A C 1
ATOM 1345 O O . ASP A 1 165 ? -35.044 -1.308 8.657 1.00 53.16 165 ASP A O 1
ATOM 1349 N N . SER A 1 166 ? -32.854 -1.352 8.264 1.00 46.25 166 SER A N 1
ATOM 1350 C CA . SER A 1 166 ? -32.779 -0.033 7.614 1.00 46.25 166 SER A CA 1
ATOM 1351 C C . SER A 1 166 ? -32.615 -0.099 6.098 1.00 46.25 166 SER A C 1
ATOM 1353 O O . SER A 1 166 ? -32.240 0.905 5.490 1.00 46.25 166 SER A O 1
ATOM 1355 N N . ALA A 1 167 ? -32.864 -1.259 5.478 1.00 42.69 167 ALA A N 1
ATOM 1356 C CA . ALA A 1 167 ? -32.865 -1.381 4.026 1.00 42.69 167 ALA A CA 1
ATOM 1357 C C . ALA A 1 167 ? -33.827 -0.332 3.436 1.00 42.69 167 ALA A C 1
ATOM 1359 O O . ALA A 1 167 ? -35.036 -0.426 3.657 1.00 42.69 167 ALA A O 1
ATOM 1360 N N . PRO A 1 168 ? -33.334 0.683 2.702 1.00 48.97 168 PRO A N 1
ATOM 1361 C CA . PRO A 1 168 ? -34.225 1.591 2.007 1.00 48.97 168 PRO A CA 1
ATOM 1362 C C . PRO A 1 168 ? -34.974 0.749 0.979 1.00 48.97 168 PRO A C 1
ATOM 1364 O O . PRO A 1 168 ? -34.326 0.078 0.171 1.00 48.97 168 PRO A O 1
ATOM 1367 N N . GLU A 1 169 ? -36.308 0.763 1.007 1.00 42.81 169 GLU A N 1
ATOM 1368 C CA . GLU A 1 169 ? -37.124 0.234 -0.086 1.00 42.81 169 GLU A CA 1
ATOM 1369 C C . GLU A 1 169 ? -36.632 0.876 -1.388 1.00 42.81 169 GLU A C 1
ATOM 1371 O O . GLU A 1 169 ? -36.911 2.038 -1.695 1.00 42.81 169 GLU A O 1
ATOM 1376 N N . LEU A 1 170 ? -35.833 0.129 -2.149 1.00 44.59 170 LEU A N 1
ATOM 1377 C CA . LEU A 1 170 ? -35.404 0.518 -3.478 1.00 44.59 170 LEU A CA 1
ATOM 1378 C C . LEU A 1 170 ? -36.606 0.339 -4.402 1.00 44.59 170 LEU A C 1
ATOM 1380 O O . LEU A 1 170 ? -36.719 -0.649 -5.124 1.00 44.59 170 LEU A O 1
ATOM 1384 N N . GLY A 1 171 ? -37.514 1.314 -4.371 1.00 51.69 171 GLY A N 1
ATOM 1385 C CA . GLY A 1 171 ? -38.489 1.491 -5.434 1.00 51.69 171 GLY A CA 1
ATOM 1386 C C . GLY A 1 171 ? -37.761 1.574 -6.786 1.00 51.69 171 GLY A C 1
ATOM 1387 O O . GLY A 1 171 ? -36.645 2.108 -6.853 1.00 51.69 171 GLY A O 1
ATOM 1388 N N . PRO A 1 172 ? -38.348 1.035 -7.867 1.00 41.28 172 PRO A N 1
ATOM 1389 C CA . PRO A 1 172 ? -37.716 1.006 -9.179 1.00 41.28 172 PRO A CA 1
ATOM 1390 C C . PRO A 1 172 ? -37.399 2.434 -9.626 1.00 41.28 172 PRO A C 1
ATOM 1392 O O . PRO A 1 172 ? -38.296 3.229 -9.905 1.00 41.28 172 PRO A O 1
ATOM 1395 N N . LYS A 1 173 ? -36.109 2.778 -9.680 1.00 40.47 173 LYS A N 1
ATOM 1396 C CA . LYS A 1 173 ? -35.664 4.044 -10.265 1.00 40.47 173 LYS A CA 1
ATOM 1397 C C . LYS A 1 173 ? -35.917 3.973 -11.773 1.00 40.47 173 LYS A C 1
ATOM 1399 O O . LYS A 1 173 ? -35.356 3.084 -12.414 1.00 40.47 173 LYS A O 1
ATOM 1404 N N . PRO A 1 174 ? -36.722 4.878 -12.356 1.00 38.56 174 PRO A N 1
ATOM 1405 C CA . PRO A 1 174 ? -36.893 4.926 -13.799 1.00 38.56 174 PRO A CA 1
ATOM 1406 C C . PRO A 1 174 ? -35.540 5.248 -14.433 1.00 38.56 174 PRO A C 1
ATOM 1408 O O . PRO A 1 174 ? -34.944 6.287 -14.142 1.00 38.56 174 PRO A O 1
ATOM 1411 N N . CYS A 1 175 ? -35.033 4.356 -15.281 1.00 31.17 175 CYS A N 1
ATOM 1412 C CA . CYS A 1 175 ? -33.920 4.682 -16.162 1.00 31.17 175 CYS A CA 1
ATOM 1413 C C . CYS A 1 175 ? -34.379 5.805 -17.109 1.00 31.17 175 CYS A C 1
ATOM 1415 O O . CYS A 1 175 ? -35.396 5.628 -17.785 1.00 31.17 175 CYS A O 1
ATOM 1417 N N . PRO A 1 176 ? -33.681 6.951 -17.191 1.00 36.03 176 PRO A N 1
ATOM 1418 C CA . PRO A 1 176 ? -34.024 7.960 -18.173 1.00 36.03 176 PRO A CA 1
ATOM 1419 C C . PRO A 1 176 ? -33.536 7.494 -19.545 1.00 36.03 176 PRO A C 1
ATOM 1421 O O . PRO A 1 176 ? -32.337 7.385 -19.800 1.00 36.03 176 PRO A O 1
ATOM 1424 N N . THR A 1 177 ? -34.487 7.210 -20.429 1.00 35.12 177 THR A N 1
ATOM 1425 C CA . THR A 1 177 ? -34.248 7.026 -21.859 1.00 35.12 177 THR A CA 1
ATOM 1426 C C . THR A 1 177 ? -33.784 8.358 -22.444 1.00 35.12 177 THR A C 1
ATOM 1428 O O . THR A 1 177 ? -34.541 9.327 -22.467 1.00 35.12 177 THR A O 1
ATOM 1431 N N . PHE A 1 178 ? -32.535 8.425 -22.905 1.00 32.81 178 PHE A N 1
ATOM 1432 C CA . PHE A 1 178 ? -32.023 9.581 -23.635 1.00 32.81 178 PHE A CA 1
ATOM 1433 C C . PHE A 1 178 ? -32.690 9.651 -25.015 1.00 32.81 178 PHE A C 1
ATOM 1435 O O . PHE A 1 178 ? -32.405 8.838 -25.892 1.00 32.81 178 PHE A O 1
ATOM 1442 N N . ILE A 1 179 ? -33.573 10.632 -25.209 1.00 33.88 179 ILE A N 1
ATOM 1443 C CA . ILE A 1 179 ? -34.036 11.066 -26.529 1.00 33.88 179 ILE A CA 1
ATOM 1444 C C . ILE A 1 179 ? -33.253 12.330 -26.887 1.00 33.88 179 ILE A C 1
ATOM 1446 O O . ILE A 1 179 ? -33.367 13.355 -26.218 1.00 33.88 179 ILE A O 1
ATOM 1450 N N . ASN A 1 180 ? -32.450 12.242 -27.947 1.00 38.34 180 ASN A N 1
ATOM 1451 C CA . ASN A 1 180 ? -31.800 13.383 -28.581 1.00 38.34 180 ASN A CA 1
ATOM 1452 C C . ASN A 1 180 ? -32.845 14.237 -29.308 1.00 38.34 180 ASN A C 1
ATOM 1454 O O . ASN A 1 180 ? -33.397 13.784 -30.305 1.00 38.34 180 ASN A O 1
ATOM 1458 N N . PHE A 1 181 ? -33.035 15.483 -28.877 1.00 32.25 181 PHE A N 1
ATOM 1459 C CA . PHE A 1 181 ? -33.477 16.575 -29.745 1.00 32.25 181 PHE A CA 1
ATOM 1460 C C . PHE A 1 181 ? -32.799 17.872 -29.303 1.00 32.25 181 PHE A C 1
ATOM 1462 O O . PHE A 1 181 ? -32.867 18.257 -28.138 1.00 32.25 181 PHE A O 1
ATOM 1469 N N . GLY A 1 182 ? -32.111 18.524 -30.240 1.00 34.69 182 GLY A N 1
ATOM 1470 C CA . GLY A 1 182 ? -31.593 19.873 -30.046 1.00 34.69 182 GLY A CA 1
ATOM 1471 C C . GLY A 1 182 ? -32.706 20.914 -30.137 1.00 34.69 182 GLY A C 1
ATOM 1472 O O . GLY A 1 182 ? -33.699 20.673 -30.815 1.00 34.69 182 GLY A O 1
ATOM 1473 N N . ILE A 1 183 ? -32.509 22.050 -29.462 1.00 34.84 183 ILE A N 1
ATOM 1474 C CA . ILE A 1 183 ? -32.860 23.423 -29.871 1.00 34.84 183 ILE A CA 1
ATOM 1475 C C . ILE A 1 183 ? -32.360 24.395 -28.777 1.00 34.84 183 ILE A C 1
ATOM 1477 O O . ILE A 1 183 ? -32.491 24.131 -27.588 1.00 34.84 183 ILE A O 1
ATOM 1481 N N . HIS A 1 184 ? -31.737 25.474 -29.261 1.00 32.91 184 HIS A N 1
ATOM 1482 C CA . HIS A 1 184 ? -31.427 26.802 -28.707 1.00 32.91 184 HIS A CA 1
ATOM 1483 C C . HIS A 1 184 ? -31.498 27.134 -27.199 1.00 32.91 184 HIS A C 1
ATOM 1485 O O . HIS A 1 184 ? -32.498 26.928 -26.519 1.00 32.91 184 HIS A O 1
ATOM 1491 N N . LEU A 1 185 ? -30.435 27.835 -26.772 1.00 39.09 185 LEU A N 1
ATOM 1492 C CA . LEU A 1 185 ? -30.332 28.697 -25.589 1.00 39.09 185 LEU A CA 1
ATOM 1493 C C . LEU A 1 185 ? -31.444 29.763 -25.546 1.00 39.09 185 LEU A C 1
ATOM 1495 O O . LEU A 1 185 ? -31.636 30.461 -26.539 1.00 39.09 185 LEU A O 1
ATOM 1499 N N . ASP A 1 186 ? -32.068 29.954 -24.377 1.00 39.16 186 ASP A N 1
ATOM 1500 C CA . ASP A 1 186 ? -31.846 31.155 -23.553 1.00 39.16 186 ASP A CA 1
ATOM 1501 C C . ASP A 1 186 ? -32.490 31.077 -22.146 1.00 39.16 186 ASP A C 1
ATOM 1503 O O . ASP A 1 186 ? -33.581 30.548 -21.959 1.00 39.16 186 ASP A O 1
ATOM 1507 N N . ALA A 1 187 ? -31.777 31.704 -21.198 1.00 40.31 187 ALA A N 1
ATOM 1508 C CA . ALA A 1 187 ? -32.200 32.349 -19.945 1.00 40.31 187 ALA A CA 1
ATOM 1509 C C . ALA A 1 187 ? -32.690 31.565 -18.693 1.00 40.31 187 ALA A C 1
ATOM 1511 O O . ALA A 1 187 ? -33.707 30.881 -18.670 1.00 40.31 187 ALA A O 1
ATOM 1512 N N . SER A 1 188 ? -32.043 31.945 -17.576 1.00 43.09 188 SER A N 1
ATOM 1513 C CA . SER A 1 188 ? -32.474 31.960 -16.159 1.00 43.09 188 SER A CA 1
ATOM 1514 C C . SER A 1 188 ? -32.491 30.646 -15.354 1.00 43.09 188 SER A C 1
ATOM 1516 O O . SER A 1 188 ? -33.148 29.672 -15.696 1.00 43.09 188 SER A O 1
ATOM 1518 N N . GLY A 1 189 ? -31.721 30.648 -14.253 1.00 41.97 189 GLY A N 1
ATOM 1519 C CA . GLY A 1 189 ? -31.462 29.498 -13.374 1.00 41.97 189 GLY A CA 1
ATOM 1520 C C . GLY A 1 189 ? -32.641 29.065 -12.494 1.00 41.97 189 GLY A C 1
ATOM 1521 O O . GLY A 1 189 ? -33.665 29.744 -12.432 1.00 41.97 189 GLY A O 1
ATOM 1522 N N . PRO A 1 190 ? -32.479 27.947 -11.764 1.00 44.34 190 PRO A N 1
ATOM 1523 C CA . PRO A 1 190 ? -32.305 28.102 -10.317 1.00 44.34 190 PRO A CA 1
ATOM 1524 C C . PRO A 1 190 ? -31.337 27.094 -9.659 1.00 44.34 190 PRO A C 1
ATOM 1526 O O . PRO A 1 190 ? -31.180 25.959 -10.094 1.00 44.34 190 PRO A O 1
ATOM 1529 N N . THR A 1 191 ? -30.743 27.551 -8.553 1.00 45.09 191 THR A N 1
ATOM 1530 C CA . THR A 1 191 ? -30.317 26.787 -7.366 1.00 45.09 191 THR A CA 1
ATOM 1531 C C . THR A 1 191 ? -29.611 25.448 -7.613 1.00 45.09 191 THR A C 1
ATOM 1533 O O . THR A 1 191 ? -30.216 24.377 -7.566 1.00 45.09 191 THR A O 1
ATOM 1536 N N . GLU A 1 192 ? -28.287 25.509 -7.777 1.00 32.03 192 GLU A N 1
ATOM 1537 C CA . GLU A 1 192 ? -27.417 24.337 -7.679 1.00 32.03 192 GLU A CA 1
ATOM 1538 C C . GLU A 1 192 ? -27.412 23.802 -6.236 1.00 32.03 192 GLU A C 1
ATOM 1540 O O . GLU A 1 192 ? -26.841 24.400 -5.325 1.00 32.03 192 GLU A O 1
ATOM 1545 N N . LEU A 1 193 ? -28.033 22.639 -6.028 1.00 41.25 193 LEU A N 1
ATOM 1546 C CA . LEU A 1 193 ? -27.631 21.736 -4.949 1.00 41.25 193 LEU A CA 1
ATOM 1547 C C . LEU A 1 193 ? -26.144 21.387 -5.135 1.00 41.25 193 LEU A C 1
ATOM 1549 O O . LEU A 1 193 ? -25.702 21.273 -6.282 1.00 41.25 193 LEU A O 1
ATOM 1553 N N . PRO A 1 194 ? -25.368 21.205 -4.050 1.00 38.28 194 PRO A N 1
ATOM 1554 C CA . PRO A 1 194 ? -23.921 21.059 -4.137 1.00 38.28 194 PRO A CA 1
ATOM 1555 C C . PRO A 1 194 ? -23.566 19.859 -5.019 1.00 38.28 194 PRO A C 1
ATOM 1557 O O . PRO A 1 194 ? -23.790 18.697 -4.667 1.00 38.28 194 PRO A O 1
ATOM 1560 N N . ARG A 1 195 ? -23.047 20.178 -6.208 1.00 42.91 195 ARG A N 1
ATOM 1561 C CA . ARG A 1 195 ? -22.499 19.233 -7.175 1.00 42.91 195 ARG A CA 1
ATOM 1562 C C . ARG A 1 195 ? -21.350 18.451 -6.537 1.00 42.91 195 ARG A C 1
ATOM 1564 O O . ARG A 1 195 ? -20.621 18.946 -5.681 1.00 42.91 195 ARG A O 1
ATOM 1571 N N . ARG A 1 196 ? -21.266 17.185 -6.942 1.00 42.84 196 ARG A N 1
ATOM 1572 C CA . ARG A 1 196 ? -20.507 16.110 -6.298 1.00 42.84 196 ARG A CA 1
ATOM 1573 C C . ARG A 1 196 ? -18.999 16.424 -6.190 1.00 42.84 196 ARG A C 1
ATOM 1575 O O . ARG A 1 196 ? -18.425 16.935 -7.148 1.00 42.84 196 ARG A O 1
ATOM 1582 N N . PRO A 1 197 ? -18.331 16.035 -5.088 1.00 43.41 197 PRO A N 1
ATOM 1583 C CA . PRO A 1 197 ? -16.909 16.313 -4.845 1.00 43.41 197 PRO A CA 1
ATOM 1584 C C . PRO A 1 197 ? -15.925 15.700 -5.848 1.00 43.41 197 PRO A C 1
ATOM 1586 O O . PRO A 1 197 ? -14.812 16.206 -5.973 1.00 43.41 197 PRO A O 1
ATOM 1589 N N . ILE A 1 198 ? -16.318 14.650 -6.580 1.00 42.91 198 ILE A N 1
ATOM 1590 C CA . ILE A 1 198 ? -15.475 14.005 -7.603 1.00 42.91 198 ILE A CA 1
ATOM 1591 C C . ILE A 1 198 ? -15.028 15.019 -8.677 1.00 42.91 198 ILE A C 1
ATOM 1593 O O . ILE A 1 198 ? -13.913 14.933 -9.190 1.00 42.91 198 ILE A O 1
ATOM 1597 N N . GLU A 1 199 ? -15.843 16.044 -8.956 1.00 40.53 199 GLU A N 1
ATOM 1598 C CA . GLU A 1 199 ? -15.491 17.088 -9.920 1.00 40.53 199 GLU A CA 1
ATOM 1599 C C . GLU A 1 199 ? -14.419 18.065 -9.413 1.00 40.53 199 GLU A C 1
ATOM 1601 O O . GLU A 1 199 ? -13.807 18.733 -10.235 1.00 40.53 199 GLU A O 1
ATOM 1606 N N . ILE A 1 200 ? -14.156 18.191 -8.107 1.00 44.78 200 ILE A N 1
ATOM 1607 C CA . ILE A 1 200 ? -13.285 19.266 -7.587 1.00 44.78 200 ILE A CA 1
ATOM 1608 C C . ILE A 1 200 ? -11.803 18.989 -7.883 1.00 44.78 200 ILE A C 1
ATOM 1610 O O . ILE A 1 200 ? -11.087 19.902 -8.297 1.00 44.78 200 ILE A O 1
ATOM 1614 N N . MET A 1 201 ? -11.351 17.733 -7.778 1.00 42.66 201 MET A N 1
ATOM 1615 C CA . MET A 1 201 ? -10.006 17.356 -8.241 1.00 42.66 201 MET A CA 1
ATOM 1616 C C . MET A 1 201 ? -9.919 17.314 -9.776 1.00 42.66 201 MET A C 1
ATOM 1618 O O . MET A 1 201 ? -8.917 17.735 -10.344 1.00 42.66 201 MET A O 1
ATOM 1622 N N . GLN A 1 202 ? -10.988 16.895 -10.465 1.00 47.09 202 GLN A N 1
ATOM 1623 C CA . GLN A 1 202 ? -11.025 16.853 -11.934 1.00 47.09 202 GLN A CA 1
ATOM 1624 C C . GLN A 1 202 ? -11.078 18.252 -12.583 1.00 47.09 202 GLN A C 1
ATOM 1626 O O . GLN A 1 202 ? -10.516 18.446 -13.657 1.00 47.09 202 GLN A O 1
ATOM 1631 N N . LYS A 1 203 ? -11.710 19.247 -11.941 1.00 44.03 203 LYS A N 1
ATOM 1632 C CA . LYS A 1 203 ? -11.869 20.615 -12.473 1.00 44.03 203 LYS A CA 1
ATOM 1633 C C . LYS A 1 203 ? -10.637 21.500 -12.301 1.00 44.03 203 LYS A C 1
ATOM 1635 O O . LYS A 1 203 ? -10.420 22.348 -13.161 1.00 44.03 203 LYS A O 1
ATOM 1640 N N . ARG A 1 204 ? -9.808 21.316 -11.260 1.00 48.31 204 ARG A N 1
ATOM 1641 C CA . ARG A 1 204 ? -8.523 22.046 -11.154 1.00 48.31 204 ARG A CA 1
ATOM 1642 C C . ARG A 1 204 ? -7.507 21.608 -12.221 1.00 48.31 204 ARG A C 1
ATOM 1644 O O . ARG A 1 204 ? -6.608 22.378 -12.534 1.00 48.31 204 ARG A O 1
ATOM 1651 N N . LEU A 1 205 ? -7.667 20.416 -12.801 1.00 49.34 205 LEU A N 1
ATOM 1652 C CA . LEU A 1 205 ? -6.707 19.818 -13.732 1.00 49.34 205 LEU A CA 1
ATOM 1653 C C . LEU A 1 205 ? -6.977 20.071 -15.220 1.00 49.34 205 LEU A C 1
ATOM 1655 O O . LEU A 1 205 ? -6.160 19.634 -16.012 1.00 49.34 205 LEU A O 1
ATOM 1659 N N . GLY A 1 206 ? -8.053 20.769 -15.628 1.00 41.28 206 GLY A N 1
ATOM 1660 C CA . GLY A 1 206 ? -8.270 21.300 -17.000 1.00 41.28 206 GLY A CA 1
ATOM 1661 C C . GLY A 1 206 ? -8.192 20.311 -18.184 1.00 41.28 206 GLY A C 1
ATOM 1662 O O . GLY A 1 206 ? -8.405 20.671 -19.337 1.00 41.28 206 GLY A O 1
ATOM 1663 N N . SER A 1 207 ? -7.873 19.060 -17.912 1.00 54.44 207 SER A N 1
ATOM 1664 C CA . SER A 1 207 ? -7.589 17.943 -18.791 1.00 54.44 207 SER A CA 1
ATOM 1665 C C . SER A 1 207 ? -7.782 16.733 -17.894 1.00 54.44 207 SER A C 1
ATOM 1667 O O . SER A 1 207 ? -7.325 16.727 -16.750 1.00 54.44 207 SER A O 1
ATOM 1669 N N . SER A 1 208 ? -8.550 15.749 -18.355 1.00 49.66 208 SER A N 1
ATOM 1670 C CA . SER A 1 208 ? -8.720 14.518 -17.587 1.00 49.66 208 SER A CA 1
ATOM 1671 C C . SER A 1 208 ? -7.320 13.990 -17.250 1.00 49.66 208 SER A C 1
ATOM 1673 O O . SER A 1 208 ? -6.501 13.928 -18.171 1.00 49.66 208 SER A O 1
ATOM 1675 N N . PRO A 1 209 ? -7.000 13.707 -15.974 1.00 52.72 209 PRO A N 1
ATOM 1676 C CA . PRO A 1 209 ? -5.691 13.180 -15.626 1.00 52.72 209 PRO A CA 1
ATOM 1677 C C . PRO A 1 209 ? -5.371 11.986 -16.525 1.00 52.72 209 PRO A C 1
ATOM 1679 O O . PRO A 1 209 ? -6.213 11.109 -16.716 1.00 52.72 209 PRO A O 1
ATOM 1682 N N . ASN A 1 210 ? -4.163 11.949 -17.090 1.00 56.81 210 ASN A N 1
ATOM 1683 C CA . ASN A 1 210 ? -3.772 10.889 -18.027 1.00 56.81 210 ASN A CA 1
ATOM 1684 C C . ASN A 1 210 ? -3.626 9.513 -17.346 1.00 56.81 210 ASN A C 1
ATOM 1686 O O . ASN A 1 210 ? -3.339 8.521 -18.015 1.00 56.81 210 ASN A O 1
ATOM 1690 N N . TYR A 1 211 ? -3.820 9.427 -16.027 1.00 62.16 211 TYR A N 1
ATOM 1691 C CA . TYR A 1 211 ? -3.838 8.168 -15.299 1.00 62.16 211 TYR A CA 1
ATOM 1692 C C . TYR A 1 211 ? -5.263 7.606 -15.204 1.00 62.16 211 TYR A C 1
ATOM 1694 O O . TYR A 1 211 ? -6.200 8.255 -14.739 1.00 62.16 211 TYR A O 1
ATOM 1702 N N . LEU A 1 212 ? -5.421 6.352 -15.633 1.00 69.88 212 LEU A N 1
ATOM 1703 C CA . LEU A 1 212 ? -6.667 5.606 -15.492 1.00 69.88 212 LEU A CA 1
ATOM 1704 C C . LEU A 1 212 ? -6.928 5.358 -14.005 1.00 69.88 212 LEU A C 1
ATOM 1706 O O . LEU A 1 212 ? -6.255 4.539 -13.382 1.00 69.88 212 LEU A O 1
ATOM 1710 N N . VAL A 1 213 ? -7.912 6.054 -13.433 1.00 70.19 213 VAL A N 1
ATOM 1711 C CA . VAL A 1 213 ? -8.446 5.673 -12.122 1.00 70.19 213 VAL A CA 1
ATOM 1712 C C . VAL A 1 213 ? -9.129 4.315 -12.302 1.00 70.19 213 VAL A C 1
ATOM 1714 O O . VAL A 1 213 ? -10.046 4.218 -13.123 1.00 70.19 213 VAL A O 1
ATOM 1717 N N . PRO A 1 214 ? -8.698 3.267 -11.579 1.00 73.50 214 PRO A N 1
ATOM 1718 C CA . PRO A 1 214 ? -9.312 1.952 -11.673 1.00 73.50 214 PRO A CA 1
ATOM 1719 C C . PRO A 1 214 ? -10.812 2.058 -11.404 1.00 73.50 214 PRO A C 1
ATOM 1721 O O . PRO A 1 214 ? -11.235 2.772 -10.489 1.00 73.50 214 PRO A O 1
ATOM 1724 N N . TYR A 1 215 ? -11.625 1.352 -12.192 1.00 74.44 215 TYR A N 1
ATOM 1725 C CA . TYR A 1 215 ? -13.046 1.259 -11.884 1.00 74.44 215 TYR A CA 1
ATOM 1726 C C . TYR A 1 215 ? -13.205 0.621 -10.502 1.00 74.44 215 TYR A C 1
ATOM 1728 O O . TYR A 1 215 ? -12.546 -0.386 -10.234 1.00 74.44 215 TYR A O 1
ATOM 1736 N N . PRO A 1 216 ? -14.054 1.184 -9.625 1.00 72.62 216 PRO A N 1
ATOM 1737 C CA . PRO A 1 216 ? -14.251 0.632 -8.298 1.00 72.62 216 PRO A CA 1
ATOM 1738 C C . PRO A 1 216 ? -14.663 -0.836 -8.391 1.00 72.62 216 PRO A C 1
ATOM 1740 O O . PRO A 1 216 ? -15.707 -1.163 -8.962 1.00 72.62 216 PRO A O 1
ATOM 1743 N N . THR A 1 217 ? -13.855 -1.720 -7.811 1.00 76.44 217 THR A N 1
ATOM 1744 C CA . THR A 1 217 ? -14.293 -3.087 -7.532 1.00 76.44 217 THR A CA 1
ATOM 1745 C C . THR A 1 217 ? -15.447 -3.015 -6.531 1.00 76.44 217 THR A C 1
ATOM 1747 O O . THR A 1 217 ? -15.492 -2.111 -5.690 1.00 76.44 217 THR A O 1
ATOM 1750 N N . ALA A 1 218 ? -16.403 -3.947 -6.613 1.00 77.75 218 ALA A N 1
ATOM 1751 C CA . ALA A 1 218 ? -17.473 -4.045 -5.624 1.00 77.75 218 ALA A CA 1
ATOM 1752 C C . ALA A 1 218 ? -16.880 -4.014 -4.204 1.00 77.75 218 ALA A C 1
ATOM 1754 O O . ALA A 1 218 ? -15.909 -4.721 -3.923 1.00 77.75 218 ALA A O 1
ATOM 1755 N N . ARG A 1 219 ? -17.441 -3.167 -3.328 1.00 77.69 219 ARG A N 1
ATOM 1756 C CA . ARG A 1 219 ? -16.931 -2.976 -1.964 1.00 77.69 219 ARG A CA 1
ATOM 1757 C C . ARG A 1 219 ? -16.862 -4.328 -1.256 1.00 77.69 219 ARG A C 1
ATOM 1759 O O . ARG A 1 219 ? -17.877 -5.003 -1.104 1.00 77.69 219 ARG A O 1
ATOM 1766 N N . SER A 1 220 ? -15.665 -4.694 -0.812 1.00 82.50 220 SER A N 1
ATOM 1767 C CA . SER A 1 220 ? -15.421 -5.886 -0.010 1.00 82.50 220 SER A CA 1
ATOM 1768 C C . SER A 1 220 ? -14.875 -5.425 1.328 1.00 82.50 220 SER A C 1
ATOM 1770 O O . SER A 1 220 ? -13.712 -5.043 1.435 1.00 82.50 220 SER A O 1
ATOM 1772 N N . SER A 1 221 ? -15.720 -5.433 2.358 1.00 82.25 221 SER A N 1
ATOM 1773 C CA . SER A 1 221 ? -15.303 -5.127 3.732 1.00 82.25 221 SER A CA 1
ATOM 1774 C C . SER A 1 221 ? -14.087 -5.972 4.129 1.00 82.25 221 SER A C 1
ATOM 1776 O O . SER A 1 221 ? -13.106 -5.452 4.662 1.00 82.25 221 SER A O 1
ATOM 1778 N N . GLU A 1 222 ? -14.087 -7.245 3.736 1.00 89.56 222 GLU A N 1
ATOM 1779 C CA . GLU A 1 222 ? -12.995 -8.188 3.966 1.00 89.56 222 GLU A CA 1
ATOM 1780 C C . GLU A 1 222 ? -11.665 -7.787 3.309 1.00 89.56 222 GLU A C 1
ATOM 1782 O O . GLU A 1 222 ? -10.608 -8.174 3.802 1.00 89.56 222 GLU A O 1
ATOM 1787 N N . ALA A 1 223 ? -11.671 -6.984 2.239 1.00 90.25 223 ALA A N 1
ATOM 1788 C CA . ALA A 1 223 ? -10.433 -6.521 1.606 1.00 90.25 223 ALA A CA 1
ATOM 1789 C C . ALA A 1 223 ? -9.586 -5.648 2.541 1.00 90.25 223 ALA A C 1
ATOM 1791 O O . ALA A 1 223 ? -8.365 -5.634 2.434 1.00 90.25 223 ALA A O 1
ATOM 1792 N N . SER A 1 224 ? -10.230 -4.976 3.497 1.00 91.94 224 SER A N 1
ATOM 1793 C CA . SER A 1 224 ? -9.545 -4.178 4.516 1.00 91.94 224 SER A CA 1
ATOM 1794 C C . SER A 1 224 ? -9.056 -4.986 5.721 1.00 91.94 224 SER A C 1
ATOM 1796 O O . SER A 1 224 ? -8.570 -4.389 6.671 1.00 91.94 224 SER A O 1
ATOM 1798 N N . ARG A 1 225 ? -9.176 -6.323 5.726 1.00 94.12 225 ARG A N 1
ATOM 1799 C CA . ARG A 1 225 ? -8.602 -7.170 6.786 1.00 94.12 225 ARG A CA 1
ATOM 1800 C C . ARG A 1 225 ? -7.083 -7.301 6.623 1.00 94.12 225 ARG A C 1
ATOM 1802 O O . ARG A 1 225 ? -6.622 -7.390 5.480 1.00 94.12 225 ARG A O 1
ATOM 1809 N N . PRO A 1 226 ? -6.313 -7.434 7.724 1.00 95.31 226 PRO A N 1
ATOM 1810 C CA . PRO A 1 226 ? -4.852 -7.479 7.666 1.00 95.31 226 PRO A CA 1
ATOM 1811 C C . PRO A 1 226 ? -4.320 -8.531 6.688 1.00 95.31 226 PRO A C 1
ATOM 1813 O O . PRO A 1 226 ? -3.516 -8.220 5.818 1.00 95.31 226 PRO A O 1
ATOM 1816 N N . TYR A 1 227 ? -4.836 -9.762 6.757 1.00 96.12 227 TYR A N 1
ATOM 1817 C CA . TYR A 1 227 ? -4.461 -10.838 5.837 1.00 96.12 227 TYR A CA 1
ATOM 1818 C C . TYR A 1 227 ? -4.644 -10.487 4.356 1.00 96.12 227 TYR A C 1
ATOM 1820 O O . TYR A 1 227 ? -3.738 -10.694 3.551 1.00 96.12 227 TYR A O 1
ATOM 1828 N N . ARG A 1 228 ? -5.800 -9.928 3.981 1.00 95.75 228 ARG A N 1
ATOM 1829 C CA . ARG A 1 228 ? -6.092 -9.579 2.583 1.00 95.75 228 ARG A CA 1
ATOM 1830 C C . ARG A 1 228 ? -5.219 -8.425 2.107 1.00 95.75 228 ARG A C 1
ATOM 1832 O O . ARG A 1 228 ? -4.652 -8.516 1.019 1.00 95.75 228 ARG A O 1
ATOM 1839 N N . GLN A 1 229 ? -5.079 -7.390 2.932 1.00 96.00 229 GLN A N 1
ATOM 1840 C CA . GLN A 1 229 ? -4.269 -6.225 2.599 1.00 96.00 229 GLN A CA 1
ATOM 1841 C C . GLN A 1 229 ? -2.785 -6.593 2.475 1.00 96.00 229 GLN A C 1
ATOM 1843 O O . GLN A 1 229 ? -2.126 -6.145 1.539 1.00 96.00 229 GLN A O 1
ATOM 1848 N N . PHE A 1 230 ? -2.273 -7.450 3.363 1.00 97.56 230 PHE A N 1
ATOM 1849 C CA . PHE A 1 230 ? -0.898 -7.940 3.312 1.00 97.56 230 PHE A CA 1
ATOM 1850 C C . PHE A 1 230 ? -0.623 -8.700 2.015 1.00 97.56 230 PHE A C 1
ATOM 1852 O O . PHE A 1 230 ? 0.275 -8.318 1.273 1.00 97.56 230 PHE A O 1
ATOM 1859 N N . LEU A 1 231 ? -1.447 -9.701 1.674 1.00 97.44 231 LEU A N 1
ATOM 1860 C CA . LEU A 1 231 ? -1.286 -10.456 0.426 1.00 97.44 231 LEU A CA 1
ATOM 1861 C C . LEU A 1 231 ? -1.337 -9.560 -0.814 1.00 97.44 231 LEU A C 1
ATOM 1863 O O . LEU A 1 231 ? -0.555 -9.739 -1.748 1.00 97.44 231 LEU A O 1
ATOM 1867 N N . TYR A 1 232 ? -2.251 -8.590 -0.827 1.00 97.00 232 TYR A N 1
ATOM 1868 C CA . TYR A 1 232 ? -2.357 -7.643 -1.927 1.00 97.00 232 TYR A CA 1
ATOM 1869 C C . TYR A 1 232 ? -1.093 -6.782 -2.058 1.00 97.00 232 TYR A C 1
ATOM 1871 O O . TYR A 1 232 ? -0.557 -6.622 -3.157 1.00 97.00 232 TYR A O 1
ATOM 1879 N N . GLN A 1 233 ? -0.590 -6.250 -0.940 1.00 97.56 233 GLN A N 1
ATOM 1880 C CA . GLN A 1 233 ? 0.649 -5.475 -0.917 1.00 97.56 233 GLN A CA 1
ATOM 1881 C C . GLN A 1 233 ? 1.846 -6.319 -1.356 1.00 97.56 233 GLN A C 1
ATOM 1883 O O . GLN A 1 233 ? 2.624 -5.847 -2.179 1.00 97.56 233 GLN A O 1
ATOM 1888 N N . THR A 1 234 ? 1.956 -7.571 -0.900 1.00 98.31 234 THR A N 1
ATOM 1889 C CA . THR A 1 234 ? 2.996 -8.512 -1.343 1.00 98.31 234 THR A CA 1
ATOM 1890 C C . THR A 1 234 ? 2.930 -8.741 -2.851 1.00 98.31 234 THR A C 1
ATOM 1892 O O . THR A 1 234 ? 3.960 -8.699 -3.515 1.00 98.31 234 THR A O 1
ATOM 1895 N N . GLY A 1 235 ? 1.733 -8.891 -3.426 1.00 97.56 235 GLY A N 1
ATOM 1896 C CA . GLY A 1 235 ? 1.561 -9.009 -4.876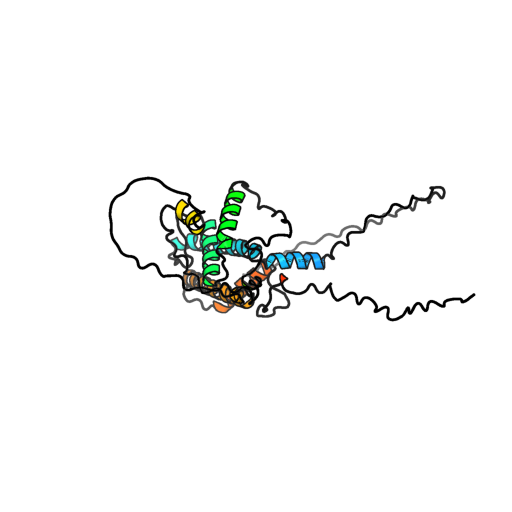 1.00 97.56 235 GLY A CA 1
ATOM 1897 C C . GLY A 1 235 ? 2.085 -7.791 -5.647 1.00 97.56 235 GLY A C 1
ATOM 1898 O O . GLY A 1 235 ? 2.851 -7.945 -6.598 1.00 97.56 235 GLY A O 1
ATOM 1899 N N . LYS A 1 236 ? 1.740 -6.572 -5.211 1.00 96.94 236 LYS A N 1
ATOM 1900 C CA . LYS A 1 236 ? 2.238 -5.333 -5.841 1.00 96.94 236 LYS A CA 1
ATOM 1901 C C . LYS A 1 236 ? 3.742 -5.127 -5.620 1.00 96.94 236 LYS A C 1
ATOM 1903 O O . LYS A 1 236 ? 4.430 -4.623 -6.505 1.00 96.94 236 LYS A O 1
ATOM 1908 N N . GLU A 1 237 ? 4.265 -5.523 -4.462 1.00 97.94 237 GLU A N 1
ATOM 1909 C CA . GLU A 1 237 ? 5.700 -5.473 -4.168 1.00 97.94 237 GLU A CA 1
ATOM 1910 C C . GLU A 1 237 ? 6.483 -6.431 -5.066 1.00 97.94 237 GLU A C 1
ATOM 1912 O O . GLU A 1 237 ? 7.511 -6.060 -5.621 1.00 97.94 237 GLU A O 1
ATOM 1917 N N . ARG A 1 238 ? 5.959 -7.636 -5.286 1.00 97.69 238 ARG A N 1
ATOM 1918 C CA . ARG A 1 238 ? 6.537 -8.632 -6.188 1.00 97.69 238 ARG A CA 1
ATOM 1919 C C . ARG A 1 238 ? 6.629 -8.128 -7.624 1.00 97.69 238 ARG A C 1
ATOM 1921 O O . ARG A 1 238 ? 7.659 -8.314 -8.268 1.00 97.69 238 ARG A O 1
ATOM 1928 N N . GLU A 1 239 ? 5.573 -7.489 -8.131 1.00 96.12 239 GLU A N 1
ATOM 1929 C CA . GLU A 1 239 ? 5.581 -6.862 -9.462 1.00 96.12 239 GLU A CA 1
ATOM 1930 C C . GLU A 1 239 ? 6.687 -5.803 -9.576 1.00 96.12 239 GLU A C 1
ATOM 1932 O O . GLU A 1 239 ? 7.423 -5.779 -10.564 1.00 96.12 239 GLU A O 1
ATOM 1937 N N . TRP A 1 240 ? 6.840 -4.971 -8.542 1.00 96.31 240 TRP A N 1
ATOM 1938 C CA . TRP A 1 240 ? 7.886 -3.953 -8.465 1.00 96.31 240 TRP A CA 1
ATOM 1939 C C . TRP A 1 240 ? 9.300 -4.553 -8.403 1.00 96.31 240 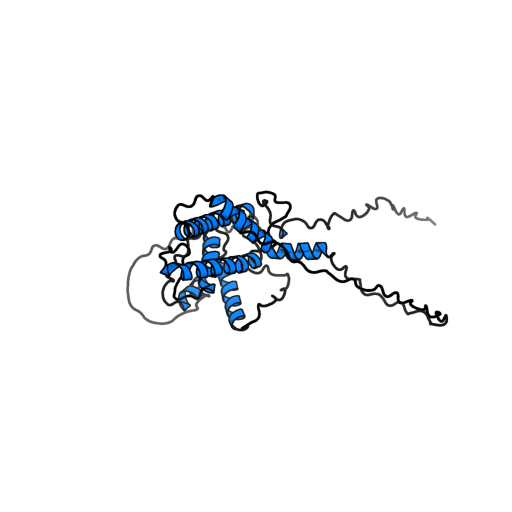TRP A C 1
ATOM 1941 O O . TRP A 1 240 ? 10.176 -4.135 -9.159 1.00 96.31 240 TRP A O 1
ATOM 1951 N N . ILE A 1 241 ? 9.525 -5.541 -7.533 1.00 96.69 241 ILE A N 1
ATOM 1952 C CA . ILE A 1 241 ? 10.826 -6.201 -7.355 1.00 96.69 241 ILE A CA 1
ATOM 1953 C C . ILE A 1 241 ? 11.244 -6.917 -8.631 1.00 96.69 241 ILE A C 1
ATOM 1955 O O . ILE A 1 241 ? 12.394 -6.794 -9.040 1.00 96.69 241 ILE A O 1
ATOM 1959 N N . LYS A 1 242 ? 10.320 -7.626 -9.286 1.00 95.38 242 LYS A N 1
ATOM 1960 C CA . LYS A 1 242 ? 10.618 -8.311 -10.543 1.00 95.38 242 LYS A CA 1
ATOM 1961 C C . LYS A 1 242 ? 11.152 -7.334 -11.591 1.00 95.38 242 LYS A C 1
ATOM 1963 O O . LYS A 1 242 ? 12.199 -7.589 -12.169 1.00 95.38 242 LYS A O 1
ATOM 1968 N N . ASP A 1 243 ? 10.486 -6.196 -11.775 1.00 94.69 243 ASP A N 1
ATOM 1969 C CA . ASP A 1 243 ? 10.956 -5.148 -12.689 1.00 94.69 243 ASP A CA 1
ATOM 1970 C C . ASP A 1 243 ? 12.293 -4.531 -12.259 1.00 94.69 243 ASP A C 1
ATOM 1972 O O . ASP A 1 243 ? 13.166 -4.302 -13.095 1.00 94.69 243 ASP A O 1
ATOM 1976 N N . GLU A 1 244 ? 12.477 -4.271 -10.962 1.00 95.19 244 GLU A N 1
ATOM 1977 C CA . GLU A 1 244 ? 13.731 -3.724 -10.438 1.00 95.19 244 GLU A CA 1
ATOM 1978 C C . GLU A 1 244 ? 14.910 -4.655 -10.722 1.00 95.19 244 GLU A C 1
ATOM 1980 O O . GLU A 1 244 ? 15.964 -4.190 -11.158 1.00 95.19 244 GLU A O 1
ATOM 1985 N N . VAL A 1 245 ? 14.752 -5.954 -10.475 1.00 95.25 245 VAL A N 1
ATOM 1986 C CA . VAL A 1 245 ? 15.846 -6.906 -10.655 1.00 95.25 245 VAL A CA 1
ATOM 1987 C C . VAL A 1 245 ? 16.059 -7.237 -12.129 1.00 95.25 245 VAL A C 1
ATOM 1989 O O . VAL A 1 245 ? 17.211 -7.256 -12.560 1.00 95.25 245 VAL A O 1
ATOM 1992 N N . ASP A 1 246 ? 14.992 -7.380 -12.924 1.00 94.25 246 ASP A N 1
ATOM 1993 C CA . ASP A 1 246 ? 15.092 -7.515 -14.385 1.00 94.25 246 ASP A CA 1
ATOM 1994 C C . ASP A 1 246 ? 15.877 -6.339 -14.995 1.00 94.25 246 ASP A C 1
ATOM 1996 O O . ASP A 1 246 ? 16.610 -6.520 -15.965 1.00 94.25 246 ASP A O 1
ATOM 2000 N N . TYR A 1 247 ? 15.765 -5.138 -14.413 1.00 94.38 247 TYR A N 1
ATOM 2001 C CA . TYR A 1 247 ? 16.543 -3.965 -14.809 1.00 94.38 247 TYR A CA 1
ATOM 2002 C C . TYR A 1 247 ? 17.993 -3.981 -14.291 1.00 94.38 247 TYR A C 1
ATOM 2004 O O . TYR A 1 247 ? 18.914 -3.671 -15.046 1.00 94.38 247 TYR A O 1
ATOM 2012 N N . GLN A 1 248 ? 18.221 -4.295 -13.011 1.00 94.88 248 GLN A N 1
ATOM 2013 C CA . GLN A 1 248 ? 19.554 -4.201 -12.398 1.00 94.88 248 GLN A CA 1
ATOM 2014 C C . GLN A 1 248 ? 20.487 -5.358 -12.762 1.00 94.88 248 GLN A C 1
ATOM 2016 O O . GLN A 1 248 ? 21.685 -5.148 -12.955 1.00 94.88 248 GLN A O 1
ATOM 2021 N N . ALA A 1 249 ? 19.957 -6.575 -12.801 1.00 93.81 249 ALA A N 1
ATOM 2022 C CA . ALA A 1 249 ? 20.717 -7.797 -13.009 1.00 93.81 249 ALA A CA 1
ATOM 2023 C C . ALA A 1 249 ? 19.887 -8.796 -13.837 1.00 93.81 249 ALA A C 1
ATOM 2025 O O . ALA A 1 249 ? 19.421 -9.807 -13.301 1.00 93.81 249 ALA A O 1
ATOM 2026 N N . PRO A 1 250 ? 19.698 -8.531 -15.146 1.00 92.06 250 PRO A N 1
ATOM 2027 C CA . PRO A 1 250 ? 18.948 -9.426 -16.018 1.00 92.06 250 PRO A CA 1
ATOM 2028 C C . PRO A 1 250 ? 19.501 -10.857 -15.951 1.00 92.06 250 PRO A C 1
ATOM 2030 O O . PRO A 1 250 ? 20.689 -11.080 -16.185 1.00 92.06 250 PRO A O 1
ATOM 2033 N N . GLY A 1 251 ? 18.639 -11.829 -15.647 1.00 92.00 251 GLY A N 1
ATOM 2034 C CA . GLY A 1 251 ? 19.012 -13.245 -15.567 1.00 92.00 251 GLY A CA 1
ATOM 2035 C C . GLY A 1 251 ? 19.669 -13.682 -14.253 1.00 92.00 251 GLY A C 1
ATOM 2036 O O . GLY A 1 251 ? 20.119 -14.824 -14.170 1.00 92.00 251 GLY A O 1
ATOM 2037 N N . ALA A 1 252 ? 19.728 -12.819 -13.233 1.00 94.50 252 ALA A N 1
ATOM 2038 C CA . ALA A 1 252 ? 20.025 -13.264 -11.876 1.00 94.50 252 ALA A CA 1
ATOM 2039 C C . ALA A 1 252 ? 18.937 -14.234 -11.385 1.00 94.50 252 ALA A C 1
ATOM 2041 O O . ALA A 1 252 ? 17.758 -14.057 -11.689 1.00 94.50 252 ALA A O 1
ATOM 2042 N N . ASP A 1 253 ? 19.338 -15.244 -10.616 1.00 94.81 253 ASP A N 1
ATOM 2043 C CA . ASP A 1 253 ? 18.414 -16.156 -9.945 1.00 94.81 253 ASP A CA 1
ATOM 2044 C C . ASP A 1 253 ? 18.077 -15.583 -8.563 1.00 94.81 253 ASP A C 1
ATOM 2046 O O . ASP A 1 253 ? 18.949 -15.440 -7.703 1.00 94.81 253 ASP A O 1
ATOM 2050 N N . PHE A 1 254 ? 16.830 -15.167 -8.381 1.00 94.81 254 PHE A N 1
ATOM 2051 C CA . PHE A 1 254 ? 16.302 -14.616 -7.137 1.00 94.81 254 PHE A CA 1
ATOM 2052 C C . PHE A 1 254 ? 14.845 -15.039 -6.996 1.00 94.81 254 PHE A C 1
ATOM 2054 O O . PHE A 1 254 ? 14.143 -15.242 -7.986 1.00 94.81 254 PHE A O 1
ATOM 2061 N N . ASP A 1 255 ? 14.386 -15.138 -5.752 1.00 97.19 255 ASP A N 1
ATOM 2062 C CA . ASP A 1 255 ? 12.992 -15.421 -5.435 1.00 97.19 255 ASP A CA 1
ATOM 2063 C C . ASP A 1 255 ? 12.237 -14.097 -5.189 1.00 97.19 255 ASP A C 1
ATOM 2065 O O . ASP A 1 255 ? 12.314 -13.537 -4.087 1.00 97.19 255 ASP A O 1
ATOM 2069 N N . PRO A 1 256 ? 11.529 -13.543 -6.199 1.00 96.56 256 PRO A N 1
ATOM 2070 C CA . PRO A 1 256 ? 10.790 -12.294 -6.039 1.00 96.56 256 PRO A CA 1
ATOM 2071 C C . PRO A 1 256 ? 9.639 -12.423 -5.040 1.00 96.56 256 PRO A C 1
ATOM 2073 O O . PRO A 1 256 ? 9.248 -11.417 -4.450 1.00 96.56 256 PRO A O 1
ATOM 2076 N N . ASP A 1 257 ? 9.094 -13.626 -4.851 1.00 97.69 257 ASP A N 1
ATOM 2077 C CA . ASP A 1 257 ? 8.000 -13.879 -3.920 1.00 97.69 257 ASP A CA 1
ATOM 2078 C C . ASP A 1 257 ? 8.500 -13.755 -2.472 1.00 97.69 257 ASP A C 1
ATOM 2080 O O . ASP A 1 257 ? 7.926 -12.995 -1.685 1.00 97.69 257 ASP A O 1
ATOM 2084 N N . ALA A 1 258 ? 9.632 -14.389 -2.147 1.00 97.62 258 ALA A N 1
ATOM 2085 C CA . ALA A 1 258 ? 10.268 -14.255 -0.835 1.00 97.62 258 ALA A CA 1
ATOM 2086 C C . ALA A 1 258 ? 10.700 -12.807 -0.540 1.00 97.62 258 ALA A C 1
ATOM 2088 O O . ALA A 1 258 ? 10.405 -12.274 0.531 1.00 97.62 258 ALA A O 1
ATOM 2089 N N . MET A 1 259 ? 11.343 -12.128 -1.498 1.00 98.00 259 MET A N 1
ATOM 2090 C CA . MET A 1 259 ? 11.775 -10.735 -1.310 1.00 98.00 259 MET A CA 1
ATOM 2091 C C . MET A 1 259 ? 10.596 -9.778 -1.095 1.00 98.00 259 MET A C 1
ATOM 2093 O O . MET A 1 259 ? 10.677 -8.872 -0.262 1.00 98.00 259 MET A O 1
ATOM 2097 N N . ALA A 1 260 ? 9.500 -9.969 -1.833 1.00 98.12 260 ALA A N 1
ATOM 2098 C CA . ALA A 1 260 ? 8.291 -9.169 -1.685 1.00 98.12 260 ALA A CA 1
ATOM 2099 C C . ALA A 1 260 ? 7.650 -9.362 -0.312 1.00 98.12 260 ALA A C 1
ATOM 2101 O O . ALA A 1 260 ? 7.294 -8.385 0.348 1.00 98.12 260 ALA A O 1
ATOM 2102 N N . TYR A 1 261 ? 7.532 -10.614 0.130 1.00 98.38 261 TYR A N 1
ATOM 2103 C CA . TYR A 1 261 ? 6.993 -10.944 1.442 1.00 98.38 261 TYR A CA 1
ATOM 2104 C C . TYR A 1 261 ? 7.820 -10.300 2.565 1.00 98.38 261 TYR A C 1
ATOM 2106 O O . TYR A 1 261 ? 7.257 -9.584 3.396 1.00 98.38 261 TYR A O 1
ATOM 2114 N N . GLU A 1 262 ? 9.147 -10.463 2.546 1.00 98.12 262 GLU A N 1
ATOM 2115 C CA . GLU A 1 262 ? 10.036 -9.896 3.570 1.00 98.12 262 GLU A CA 1
ATOM 2116 C C . GLU A 1 262 ? 10.003 -8.366 3.572 1.00 98.12 262 GLU A C 1
ATOM 2118 O O . GLU A 1 262 ? 9.961 -7.742 4.631 1.00 98.12 262 GLU A O 1
ATOM 2123 N N . THR A 1 263 ? 9.939 -7.742 2.393 1.00 98.12 263 THR A N 1
ATOM 2124 C CA . THR A 1 263 ? 9.847 -6.281 2.277 1.00 98.12 263 THR A CA 1
ATOM 2125 C C . THR A 1 263 ? 8.544 -5.755 2.881 1.00 98.12 263 THR A C 1
ATOM 2127 O O . THR A 1 263 ? 8.559 -4.799 3.657 1.00 98.12 263 THR A O 1
ATOM 2130 N N . VAL A 1 264 ? 7.400 -6.375 2.569 1.00 98.38 264 VAL A N 1
ATOM 2131 C CA . VAL A 1 264 ? 6.103 -5.950 3.122 1.00 98.38 264 VAL A CA 1
ATOM 2132 C C . VAL A 1 264 ? 6.037 -6.212 4.624 1.00 98.38 264 VAL A C 1
ATOM 2134 O O . VAL A 1 264 ? 5.606 -5.333 5.369 1.00 98.38 264 VAL A O 1
ATOM 2137 N N . LYS A 1 265 ? 6.525 -7.367 5.091 1.00 97.94 265 LYS A N 1
ATOM 2138 C CA . LYS A 1 265 ? 6.616 -7.684 6.521 1.00 97.94 265 LYS A CA 1
ATOM 2139 C C . LYS A 1 265 ? 7.481 -6.673 7.267 1.00 97.94 265 LYS A C 1
ATOM 2141 O O . LYS A 1 265 ? 7.043 -6.151 8.290 1.00 97.94 265 LYS A O 1
ATOM 2146 N N . TYR A 1 266 ? 8.658 -6.344 6.735 1.00 97.81 266 TYR A N 1
ATOM 2147 C CA . TYR A 1 266 ? 9.537 -5.323 7.300 1.00 97.81 266 TYR A CA 1
ATOM 2148 C C . TYR A 1 266 ? 8.831 -3.967 7.408 1.00 97.81 266 TYR A C 1
ATOM 2150 O O . TYR A 1 266 ? 8.812 -3.372 8.482 1.00 97.81 266 TYR A O 1
ATOM 2158 N N . ASN A 1 267 ? 8.152 -3.524 6.345 1.00 97.50 267 ASN A N 1
ATOM 2159 C CA . ASN A 1 267 ? 7.387 -2.275 6.367 1.00 97.50 267 ASN A CA 1
ATOM 2160 C C . ASN A 1 267 ? 6.292 -2.281 7.449 1.00 97.50 267 ASN A C 1
ATOM 2162 O O . ASN A 1 267 ? 6.119 -1.295 8.156 1.00 97.50 267 ASN A O 1
ATOM 2166 N N . TRP A 1 268 ? 5.578 -3.397 7.621 1.00 97.25 268 TRP A N 1
ATOM 2167 C CA . TRP A 1 268 ? 4.553 -3.523 8.661 1.00 97.25 268 TRP A CA 1
ATOM 2168 C C . TRP A 1 268 ? 5.141 -3.522 10.075 1.00 97.25 268 TRP A C 1
ATOM 2170 O O . TRP A 1 268 ? 4.488 -3.044 11.004 1.00 97.25 268 TRP A O 1
ATOM 2180 N N . ILE A 1 269 ? 6.348 -4.062 10.260 1.00 95.75 269 ILE A N 1
ATOM 2181 C CA . ILE A 1 269 ? 7.079 -3.999 11.532 1.00 95.75 269 ILE A CA 1
ATOM 2182 C C . ILE A 1 269 ? 7.477 -2.551 11.838 1.00 95.75 269 ILE A C 1
ATOM 2184 O O . ILE A 1 269 ? 7.202 -2.080 12.942 1.00 95.75 269 ILE A O 1
ATOM 2188 N N . GLU A 1 270 ? 8.060 -1.841 10.868 1.00 95.62 270 GLU A N 1
ATOM 2189 C CA . GLU A 1 270 ? 8.458 -0.430 11.000 1.00 95.62 270 GLU A CA 1
ATOM 2190 C C . GLU A 1 270 ? 7.258 0.478 11.315 1.00 95.62 270 GLU A C 1
ATOM 2192 O O . GLU A 1 270 ? 7.340 1.347 12.185 1.00 95.62 270 GLU A O 1
ATOM 2197 N N . ASP A 1 271 ? 6.107 0.225 10.688 1.00 94.19 271 ASP A N 1
ATOM 2198 C CA . ASP A 1 271 ? 4.876 0.980 10.940 1.00 94.19 271 ASP A CA 1
ATOM 2199 C C . ASP A 1 271 ? 4.216 0.628 12.286 1.00 94.19 271 ASP A C 1
ATOM 2201 O O . ASP A 1 271 ? 3.269 1.292 12.711 1.00 94.19 271 ASP A O 1
ATOM 2205 N N . GLY A 1 272 ? 4.688 -0.416 12.976 1.00 93.19 272 GLY A N 1
ATOM 2206 C CA . GLY A 1 272 ? 4.090 -0.916 14.215 1.00 93.19 272 GLY A CA 1
ATOM 2207 C C . GLY A 1 272 ? 2.751 -1.635 14.013 1.00 93.19 272 GLY A C 1
ATOM 2208 O O . GLY A 1 272 ? 1.982 -1.769 14.965 1.00 93.19 272 GLY A O 1
ATOM 2209 N N . ILE A 1 273 ? 2.475 -2.087 12.789 1.00 94.56 273 ILE A N 1
ATOM 2210 C CA . ILE A 1 273 ? 1.267 -2.824 12.399 1.00 94.56 273 ILE A CA 1
ATOM 2211 C C . ILE A 1 273 ? 1.445 -4.327 12.654 1.00 94.56 273 ILE A C 1
ATOM 2213 O O . ILE A 1 273 ? 0.498 -5.012 13.046 1.00 94.56 273 ILE A O 1
ATOM 2217 N N . TRP A 1 274 ? 2.654 -4.855 12.434 1.00 95.38 274 TRP A N 1
ATOM 2218 C CA . TRP A 1 274 ? 2.940 -6.278 12.598 1.00 95.38 274 TRP A CA 1
ATOM 2219 C C . TRP A 1 274 ? 2.882 -6.698 14.069 1.00 95.38 274 TRP A C 1
ATOM 2221 O O . TRP A 1 274 ? 3.605 -6.167 14.918 1.00 95.38 274 TRP A O 1
ATOM 2231 N N . ARG A 1 275 ? 2.058 -7.703 14.382 1.00 91.81 275 ARG A N 1
ATOM 2232 C CA . ARG A 1 275 ? 2.021 -8.295 15.722 1.00 91.81 275 ARG A CA 1
ATOM 2233 C C . ARG A 1 275 ? 3.109 -9.357 15.858 1.00 91.81 275 ARG A C 1
ATOM 2235 O O . ARG A 1 275 ? 3.154 -10.253 15.026 1.00 91.81 275 ARG A O 1
ATOM 2242 N N . PRO A 1 276 ? 3.911 -9.366 16.936 1.00 91.44 276 PRO A N 1
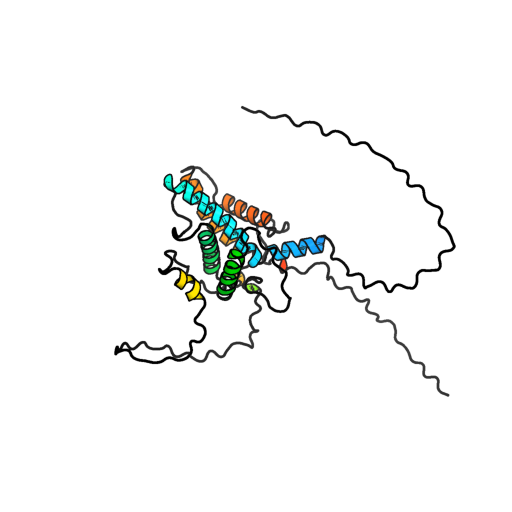ATOM 2243 C CA . PRO A 1 276 ? 4.883 -10.440 17.165 1.00 91.44 276 PRO A CA 1
ATOM 2244 C C . PRO A 1 276 ? 4.261 -11.842 17.258 1.00 91.44 276 PRO A C 1
ATOM 2246 O O . PRO A 1 276 ? 4.935 -12.823 16.979 1.00 91.44 276 PRO A O 1
ATOM 2249 N N . ALA A 1 277 ? 2.981 -11.932 17.637 1.00 92.12 277 ALA A N 1
ATOM 2250 C CA . ALA A 1 277 ? 2.226 -13.186 17.658 1.00 92.12 277 ALA A CA 1
ATOM 2251 C C . ALA A 1 277 ? 1.832 -13.686 16.255 1.00 92.12 277 ALA A C 1
ATOM 2253 O O . ALA A 1 277 ? 1.443 -14.840 16.102 1.00 92.12 277 ALA A O 1
ATOM 2254 N N . TRP A 1 278 ? 1.900 -12.828 15.233 1.00 93.06 278 TRP A N 1
ATOM 2255 C CA . TRP A 1 278 ? 1.801 -13.256 13.844 1.00 93.06 278 TRP A CA 1
ATOM 2256 C C . TRP A 1 278 ? 3.156 -13.844 13.451 1.00 93.06 278 TRP A C 1
ATOM 2258 O O . TRP A 1 278 ? 4.146 -13.120 13.337 1.00 93.06 278 TRP A O 1
ATOM 2268 N N . GLU A 1 279 ? 3.205 -15.168 13.305 1.00 92.69 279 GLU A N 1
ATOM 2269 C CA . GLU A 1 279 ? 4.418 -15.895 12.925 1.00 92.69 279 GLU A CA 1
ATOM 2270 C C . GLU A 1 279 ? 4.785 -15.584 11.462 1.00 92.69 279 GLU A C 1
ATOM 2272 O O . GLU A 1 279 ? 5.612 -14.710 11.172 1.00 92.69 279 GLU A O 1
ATOM 2277 N N . GLU A 1 280 ? 4.135 -16.275 10.526 1.00 95.12 280 GLU A N 1
ATOM 2278 C CA . GLU A 1 280 ? 4.370 -16.147 9.087 1.00 95.12 280 GLU A CA 1
ATOM 2279 C C . GLU A 1 280 ? 3.321 -15.262 8.406 1.00 95.12 280 GLU A C 1
ATOM 2281 O O . GLU A 1 280 ? 3.633 -14.447 7.552 1.00 95.12 280 GLU A O 1
ATOM 2286 N N . LEU A 1 281 ? 2.056 -15.350 8.803 1.00 97.06 281 LEU A N 1
ATOM 2287 C CA . LEU A 1 281 ? 0.993 -14.582 8.163 1.00 97.06 281 LEU A CA 1
ATOM 2288 C C . LEU A 1 281 ? 0.262 -13.728 9.191 1.00 97.06 281 LEU A C 1
ATOM 2290 O O . LEU A 1 281 ? 0.074 -14.164 10.331 1.00 97.06 281 LEU A O 1
ATOM 2294 N N . PRO A 1 282 ? -0.169 -12.516 8.806 1.00 95.75 282 PRO A N 1
ATOM 2295 C CA . PRO A 1 282 ? -0.953 -11.694 9.699 1.00 95.75 282 PRO A CA 1
ATOM 2296 C C . PRO A 1 282 ? -2.313 -12.344 9.962 1.00 95.75 282 PRO A C 1
ATOM 2298 O O . PRO A 1 282 ? -2.860 -13.087 9.142 1.00 95.75 282 PRO A O 1
ATOM 2301 N N . GLY A 1 283 ? -2.858 -12.049 11.137 1.00 93.12 283 GLY A N 1
ATOM 2302 C CA . GLY A 1 283 ? -4.153 -12.548 11.572 1.00 93.12 283 GLY A CA 1
ATOM 2303 C C . GLY A 1 283 ? -5.335 -11.966 10.791 1.00 93.12 283 GLY A C 1
ATOM 2304 O O . GLY A 1 283 ? -5.202 -11.237 9.804 1.00 93.12 283 GLY A O 1
ATOM 2305 N N . ARG A 1 284 ? -6.540 -12.297 11.266 1.00 90.94 284 ARG A N 1
ATOM 2306 C CA . ARG A 1 284 ? -7.803 -11.852 10.656 1.00 90.94 284 ARG A CA 1
ATOM 2307 C C . ARG A 1 284 ? -8.306 -10.500 11.169 1.00 90.94 284 ARG A C 1
ATOM 2309 O O . ARG A 1 284 ? -9.163 -9.926 10.513 1.00 90.94 284 ARG A O 1
ATOM 2316 N N . THR A 1 285 ? -7.796 -10.002 12.293 1.00 92.06 285 THR A N 1
ATOM 2317 C CA . THR A 1 285 ? -8.273 -8.779 12.966 1.00 92.06 285 THR A CA 1
ATOM 2318 C C . THR A 1 285 ? -7.151 -7.759 13.130 1.00 92.06 285 THR A C 1
ATOM 2320 O O . THR A 1 285 ? -5.985 -8.126 13.313 1.00 92.06 285 THR A O 1
ATOM 2323 N N . TRP A 1 286 ? -7.482 -6.469 13.056 1.00 92.31 286 TRP A N 1
ATOM 2324 C CA . TRP A 1 286 ? -6.530 -5.391 13.321 1.00 92.31 286 TRP A CA 1
ATOM 2325 C C . TRP A 1 286 ? -6.185 -5.254 14.795 1.00 92.31 286 TRP A C 1
ATOM 2327 O O . TRP A 1 286 ? -6.954 -5.634 15.667 1.00 92.31 286 TRP A O 1
ATOM 2337 N N . LEU A 1 287 ? -5.013 -4.681 15.096 1.00 87.00 287 LEU A N 1
ATOM 2338 C CA . LEU A 1 287 ? -4.554 -4.371 16.464 1.00 87.00 287 LEU A CA 1
ATOM 2339 C C . LEU A 1 287 ? -5.608 -3.650 17.311 1.00 87.00 287 LEU A C 1
ATOM 2341 O O . LEU A 1 287 ? -5.814 -4.032 18.458 1.00 87.00 287 LEU A O 1
ATOM 2345 N N . HIS A 1 288 ? -6.305 -2.676 16.728 1.00 84.88 288 HIS A N 1
ATOM 2346 C CA . HIS A 1 288 ? -7.342 -1.915 17.420 1.00 84.88 288 HIS A CA 1
ATOM 2347 C C . HIS A 1 288 ? -8.669 -2.664 17.618 1.00 84.88 288 HIS A C 1
ATOM 2349 O O . HIS A 1 288 ? -9.510 -2.178 18.368 1.00 84.88 288 HIS A O 1
ATOM 2355 N N . GLU A 1 289 ? -8.871 -3.814 16.970 1.00 87.12 289 GLU A N 1
ATOM 2356 C CA . GLU A 1 289 ? -10.075 -4.637 17.145 1.00 87.12 289 GLU A CA 1
ATOM 2357 C C . GLU A 1 289 ? -9.967 -5.608 18.330 1.00 87.12 289 GLU A C 1
ATOM 2359 O O . GLU A 1 289 ? -10.979 -6.152 18.771 1.00 87.12 289 GLU A O 1
ATOM 2364 N N . ASP A 1 290 ? -8.760 -5.854 18.849 1.00 83.25 290 ASP A N 1
ATOM 2365 C CA . ASP A 1 290 ? -8.586 -6.752 19.988 1.00 83.25 290 ASP A CA 1
ATOM 2366 C C . ASP A 1 290 ? -9.077 -6.082 21.284 1.00 83.25 290 ASP A C 1
ATOM 2368 O O . ASP A 1 290 ? -8.703 -4.935 21.564 1.00 83.25 290 ASP A O 1
ATOM 2372 N N . PRO A 1 291 ? -9.861 -6.791 22.119 1.00 78.88 291 PRO A N 1
ATOM 2373 C CA . PRO A 1 291 ? -10.217 -6.311 23.446 1.00 78.88 291 PRO A CA 1
ATOM 2374 C C . PRO A 1 291 ? -8.958 -5.989 24.256 1.00 78.88 291 PRO A C 1
ATOM 2376 O O . PRO A 1 291 ? -8.025 -6.791 24.314 1.00 78.88 291 PRO A O 1
ATOM 2379 N N . LEU A 1 292 ? -8.926 -4.827 24.911 1.00 75.94 292 LEU A N 1
ATOM 2380 C CA . LEU A 1 292 ? -7.853 -4.508 25.849 1.00 75.94 292 LEU A CA 1
ATOM 2381 C C . LEU A 1 292 ? -7.930 -5.509 27.012 1.00 75.94 292 LEU A C 1
ATOM 2383 O O . LEU A 1 292 ? -8.888 -5.482 27.781 1.00 75.94 292 LEU A O 1
ATOM 2387 N N . GLU A 1 293 ? -6.915 -6.362 27.172 1.00 66.69 293 GLU A N 1
ATOM 2388 C CA . GLU A 1 293 ? -6.841 -7.428 28.195 1.00 66.69 293 GLU A CA 1
ATOM 2389 C C . GLU A 1 293 ? -6.909 -6.931 29.666 1.00 66.69 293 GLU A C 1
ATOM 2391 O O . GLU A 1 293 ? -6.757 -7.708 30.600 1.00 66.69 293 GLU A O 1
ATOM 2396 N N . GLY A 1 294 ? -7.157 -5.639 29.912 1.00 59.50 294 GLY A N 1
ATOM 2397 C CA . GLY A 1 294 ? -7.270 -5.027 31.241 1.00 59.50 294 GLY A CA 1
ATOM 2398 C C . GLY A 1 294 ? -8.697 -4.743 31.724 1.00 59.50 294 GLY A C 1
ATOM 2399 O O . GLY A 1 294 ? -8.857 -4.287 32.853 1.00 59.50 294 GLY A O 1
ATOM 2400 N N . GLU A 1 295 ? -9.723 -5.004 30.908 1.00 54.91 295 GLU A N 1
ATOM 2401 C CA . GLU A 1 295 ? -11.132 -4.957 31.335 1.00 54.91 295 GLU A CA 1
ATOM 2402 C C . GLU A 1 295 ? -11.682 -6.354 31.655 1.00 54.91 295 GLU A C 1
ATOM 2404 O O . GLU A 1 295 ? -12.894 -6.580 31.608 1.00 54.91 295 GLU A O 1
ATOM 2409 N N . GLU A 1 296 ? -10.807 -7.310 32.002 1.00 55.41 296 GLU A N 1
ATOM 2410 C CA . GLU A 1 296 ? -11.258 -8.513 32.696 1.00 55.41 296 GLU A CA 1
ATOM 2411 C C . GLU A 1 296 ? -12.041 -8.054 33.917 1.00 55.41 296 GLU A C 1
ATOM 2413 O O . GLU A 1 296 ? -11.497 -7.426 34.829 1.00 55.41 296 GLU A O 1
ATOM 2418 N N . ALA A 1 297 ? -13.348 -8.314 33.845 1.00 56.50 297 ALA A N 1
ATOM 2419 C CA . ALA A 1 297 ? -14.350 -7.899 34.792 1.00 56.50 297 ALA A CA 1
ATOM 2420 C C . ALA A 1 297 ? -13.751 -7.917 36.190 1.00 56.50 297 ALA A C 1
ATOM 2422 O O . ALA A 1 297 ? -13.424 -8.986 36.717 1.00 56.50 297 ALA A O 1
ATOM 2423 N N . VAL A 1 298 ? -13.638 -6.733 36.804 1.00 55.66 298 VAL A N 1
ATOM 2424 C CA . VAL A 1 298 ? -13.685 -6.642 38.256 1.00 55.66 298 VAL A CA 1
ATOM 2425 C C . VAL A 1 298 ? -14.920 -7.453 38.605 1.00 55.66 298 VAL A C 1
ATOM 2427 O O . VAL A 1 298 ? -16.043 -6.995 38.394 1.00 55.66 298 VAL A O 1
ATOM 2430 N N . LYS A 1 299 ? -14.713 -8.713 39.005 1.00 55.69 299 LYS A N 1
ATOM 2431 C CA . LYS A 1 299 ? -15.738 -9.568 39.574 1.00 55.69 299 LYS A CA 1
ATOM 2432 C C . LYS A 1 299 ? -16.165 -8.773 40.780 1.00 55.69 299 LYS A C 1
ATOM 2434 O O . LYS A 1 299 ? -15.511 -8.851 41.817 1.00 55.69 299 LYS A O 1
ATOM 2439 N N . VAL A 1 300 ? -17.185 -7.933 40.607 1.00 61.12 300 VAL A N 1
ATOM 2440 C CA . VAL A 1 300 ? -17.880 -7.293 41.707 1.00 61.12 300 VAL A CA 1
ATOM 2441 C C . VAL A 1 300 ? -18.184 -8.474 42.608 1.00 61.12 300 VAL A C 1
ATOM 2443 O O . VAL A 1 300 ? -18.861 -9.398 42.138 1.00 61.12 300 VAL A O 1
ATOM 2446 N N . PRO A 1 301 ? -17.574 -8.554 43.806 1.00 62.06 301 PRO A N 1
ATOM 2447 C CA . PRO A 1 301 ? -17.843 -9.652 44.706 1.00 62.06 301 PRO A CA 1
ATOM 2448 C C . PRO A 1 301 ? -19.352 -9.668 44.829 1.00 62.06 301 PRO A C 1
ATOM 2450 O O . PRO A 1 301 ? -19.945 -8.660 45.215 1.00 62.06 301 PRO A O 1
ATOM 2453 N N . SER A 1 302 ? -19.973 -10.740 44.345 1.00 63.69 302 SER A N 1
ATOM 2454 C CA . SER A 1 302 ? -21.409 -10.895 44.441 1.00 63.69 302 SER A CA 1
ATOM 2455 C C . SER A 1 302 ? -21.682 -10.909 45.938 1.00 63.69 302 SER A C 1
ATOM 2457 O O . SER A 1 302 ? -21.379 -11.890 46.615 1.00 63.69 302 SER A O 1
ATOM 2459 N N . ASP A 1 303 ? -22.110 -9.766 46.476 1.00 61.03 303 ASP A N 1
ATOM 2460 C CA . ASP A 1 303 ? -22.461 -9.577 47.878 1.00 61.03 303 ASP A CA 1
ATOM 2461 C C . ASP A 1 303 ? -23.799 -10.281 48.111 1.00 61.03 303 ASP A C 1
ATOM 2463 O O . ASP A 1 303 ? -24.847 -9.685 48.340 1.00 61.03 303 ASP A O 1
ATOM 2467 N N . SER A 1 304 ? -23.778 -11.604 47.981 1.00 60.25 304 SER A N 1
ATOM 2468 C CA . SER A 1 304 ? -24.895 -12.499 48.236 1.00 60.25 304 SER A CA 1
ATOM 2469 C C . SER A 1 304 ? -25.030 -12.764 49.741 1.00 60.25 304 SER A C 1
ATOM 2471 O O . SER A 1 304 ? -25.188 -13.913 50.151 1.00 60.25 304 SER A O 1
ATOM 2473 N N . GLY A 1 305 ? -24.891 -11.730 50.586 1.00 57.00 305 GLY A N 1
ATOM 2474 C CA . GLY A 1 305 ? -24.580 -11.947 52.000 1.00 57.00 305 GLY A CA 1
ATOM 2475 C C . GLY A 1 305 ? -25.132 -10.984 53.049 1.00 57.00 305 GLY A C 1
ATOM 2476 O O . GLY A 1 305 ? -24.897 -11.241 54.228 1.00 57.00 305 GLY A O 1
ATOM 2477 N N . ARG A 1 306 ? -25.880 -9.920 52.721 1.00 55.56 306 ARG A N 1
ATOM 2478 C CA . ARG A 1 306 ? -26.541 -9.091 53.756 1.00 55.56 306 ARG A CA 1
ATOM 2479 C C . ARG A 1 306 ? -28.038 -8.943 53.534 1.00 55.56 306 ARG A C 1
ATOM 2481 O O . ARG A 1 306 ? -28.560 -7.887 53.198 1.00 55.56 306 ARG A O 1
ATOM 2488 N N . SER A 1 307 ? -28.739 -10.027 53.855 1.00 56.50 307 SER A N 1
ATOM 2489 C CA . SER A 1 307 ? -30.143 -9.992 54.262 1.00 56.50 307 SER A CA 1
ATOM 2490 C C . SER A 1 307 ? -30.280 -9.163 55.549 1.00 56.50 307 SER A C 1
ATOM 2492 O O . SER A 1 307 ? -30.198 -9.693 56.659 1.00 56.50 307 SER A O 1
ATOM 2494 N N . LEU A 1 308 ? -30.497 -7.855 55.408 1.00 48.16 308 LEU A N 1
ATOM 2495 C CA . LEU A 1 308 ? -30.954 -6.981 56.488 1.00 48.16 308 LEU A CA 1
ATOM 2496 C C . LEU A 1 308 ? -32.377 -7.390 56.884 1.00 48.16 308 LEU A C 1
ATOM 2498 O O . LEU A 1 308 ? -33.375 -6.938 56.327 1.00 48.16 308 LEU A O 1
ATOM 2502 N N . ARG A 1 309 ? -32.462 -8.301 57.854 1.00 56.00 309 ARG A N 1
ATOM 2503 C CA . ARG A 1 309 ? -33.708 -8.685 58.510 1.00 56.00 309 ARG A CA 1
ATOM 2504 C C . ARG A 1 309 ? -34.116 -7.542 59.441 1.00 56.00 309 ARG A C 1
ATOM 2506 O O . ARG A 1 309 ? -33.641 -7.464 60.572 1.00 56.00 309 ARG A O 1
ATOM 2513 N N . TRP A 1 310 ? -34.987 -6.656 58.967 1.00 52.84 310 TRP A N 1
ATOM 2514 C CA . TRP A 1 310 ? -35.664 -5.671 59.810 1.00 52.84 310 TRP A CA 1
ATOM 2515 C C . TRP A 1 310 ? -36.530 -6.413 60.833 1.00 52.84 310 TRP A C 1
ATOM 2517 O O . TRP A 1 310 ? -37.602 -6.928 60.520 1.00 52.84 310 TRP A O 1
ATOM 2527 N N . ARG A 1 311 ? -36.033 -6.527 62.067 1.00 60.88 311 ARG A N 1
ATOM 2528 C CA . ARG A 1 311 ? -36.822 -6.985 63.209 1.00 60.88 311 ARG A CA 1
ATOM 2529 C C . ARG A 1 311 ? -37.666 -5.798 63.670 1.00 60.88 311 ARG A C 1
ATOM 2531 O O . ARG A 1 311 ? -37.167 -4.908 64.350 1.00 60.88 311 ARG A O 1
ATOM 2538 N N . VAL A 1 312 ? -38.931 -5.787 63.260 1.00 62.06 312 VAL A N 1
ATOM 2539 C CA . VAL A 1 312 ? -39.962 -4.898 63.807 1.00 62.06 312 VAL A CA 1
ATOM 2540 C C . VAL A 1 312 ? -40.133 -5.251 65.287 1.00 62.06 312 VAL A C 1
ATOM 2542 O O . VAL A 1 312 ? -40.531 -6.367 65.618 1.00 62.06 312 VAL A O 1
ATOM 2545 N N . MET A 1 313 ? -39.769 -4.325 66.172 1.00 54.59 313 MET A N 1
ATOM 2546 C CA . MET A 1 313 ? -40.139 -4.369 67.587 1.00 54.59 313 MET A CA 1
ATOM 2547 C C . MET A 1 313 ? -41.592 -3.898 67.686 1.00 54.59 313 MET A C 1
ATOM 2549 O O . MET A 1 313 ? -41.883 -2.740 67.390 1.00 54.59 313 MET A O 1
ATOM 2553 N N . GLY A 1 314 ? -42.493 -4.813 68.038 1.00 64.75 314 GLY A N 1
ATOM 2554 C CA . GLY A 1 314 ? -43.854 -4.479 68.445 1.00 64.75 314 GLY A CA 1
ATOM 2555 C C . GLY A 1 314 ? -43.853 -3.975 69.886 1.00 64.75 314 GLY A C 1
ATOM 2556 O O . GLY A 1 314 ? -43.215 -4.589 70.743 1.00 64.75 314 GLY A O 1
ATOM 2557 N N . PHE A 1 315 ? -44.524 -2.842 70.085 1.00 59.09 315 PHE A N 1
ATOM 2558 C CA . PHE A 1 315 ? -44.940 -2.296 71.375 1.00 59.09 315 PHE A CA 1
ATOM 2559 C C . PHE A 1 315 ? -46.071 -3.128 71.982 1.00 59.09 315 PHE A C 1
ATOM 2561 O O . PHE A 1 315 ? -46.852 -3.714 71.196 1.00 59.09 315 PHE A O 1
#

Foldseek 3Di:
DDDDDDDDDDDDDDDDDDDDDDDDDDPDDDDDDPDPDPPPPPDDDPVVVVLVVLQQLLFQQNVLLLQLVVLLVLVVVQVVCVVVVFDDPQDDFPVDDSSVSSSLRSQLLCQQLLWDDLLVLVVVVVVVVVVVVVPDDDDPDDDDDPPDDRPRGHTLQVPPDDDPVPPPPPDPDDDDDDDDDDDDDDDDDDDDDDDGSVVVVVVVVVDRGPDDRDHGDDRDSQCSWQQNVLVSQLVSQLSSVVSVCCSVPNPDDDDSSVVSNVVSQVSCVVSSFDDPVPDRTDDGHGSNPDPDPPPPPPPPPPCPDDPPPPDDDDD

pLDDT: mean 72.66, std 21.52, range [31.17, 98.38]

Radius of gyration: 30.77 Å; chains: 1; bounding box: 85×48×101 Å

Secondary structure (DSSP, 8-state):
---------PPPPP------PPPPPPTTPPPPP---PPP---PPPHHHHHHHHHHHHTSHHHHHHHHHHHHHHHHHHHHHHGGGT----S---TTS-HHHHHHHHHHHHHHHTT---HHHHHHHHHHHHHHHTSTTS---PPPPPTTS--TTSS-TTT--PSPGGG------PPP---------------------THHHHHHHTSS--SS-PPPPPPP-GGGGSHHHHHHHHHHHHHHHHHHHHHHHSTT----HHHHHHHHHHHHHHHTT---TT-SSS--SS-GGGS--TT-S-------TT----------

Sequence (315 aa):
MSSFLNNPQMSALPRGAGALQQRPVNPQQPGPAETTRPPILNLPSPDTLRQLLRNDKSTPFCQFPDQAAREREKLKRQRSCMRGGRRQTLPWDDSLDLWDNSYNNVRGRWIEQGIWREEWDQVWVKEREAEEWLEGTFPRFRKPEASRSKPGCCWGHEDVGPGPDSAPELGPKPCPTFINFGIHLDASGPTELPRRPIEIMQKRLGSSPNYLVPYPTARSSEASRPYRQFLYQTGKEREWIKDEVDYQAPGADFDPDAMAYETVKYNWIEDGIWRPAWEELPGRTWLHEDPLEGEEAVKVPSDSGRSLRWRVMGF

Organism: NCBI:txid1435070